Protein AF-A0A7C1BL29-F1 (afdb_monomer_lite)

Secondary structure (DSSP, 8-state):
--HHHHHHHHHHHHHHTT------EEEEHHHHSEEEEEE--TT-EE-THHHHT-TT-EEEE--SSTT-SEEEEEE-SS-TTSEEEEEEEE-TTTS-EEEEEEEEPPEEEEEEEEEEEEEEESS----HHHHHHHHHHHHHHH--EEEEEEE-SSTT-EEEEEEEEEETTEEEEEEEEEETTEEEEEEEEES-TTSHHHHHHHHHHHHHHHHHHGGG--GGGEEEEEEEEEEEEESS-HHHHHHHHHHHHHHHHHTTSEES--HHHHHHHHH-

Foldseek 3Di:
DDPVVVVVVVVVVVVVVPQPPPFPWDDDCQVFNKTKTWDPRPPKDFDCVLLVPDPQWDWDQDPDFPAWRTWIWHAFPLDRQKIWIWTWHADPVGPHTTIMIMIGFDKDKDKWKKKKKKFKDAQADDDVVVLVVLQVCCCVPVVWDKDWDFDCDDQFGKIWMWTWDDDPFKTKIWIWIDTPRIIMIMIMITGDPPDPVSVVVVVSVVVSVCSSCPVPDDPVRIDIDMDIDIDIHGPDDSLSSLVRSLVVVVVCPVSPRIDPQDNVNSVVSSVD

pLDDT: mean 85.25, std 16.75, range [34.47, 98.44]

Structure (mmCIF, N/CA/C/O backbone):
data_AF-A0A7C1BL29-F1
#
_entry.id   AF-A0A7C1BL29-F1
#
loop_
_atom_site.group_PDB
_atom_site.id
_atom_site.type_symbol
_atom_site.label_atom_id
_atom_site.label_alt_id
_atom_site.label_comp_id
_atom_site.label_asym_id
_atom_site.label_entity_id
_atom_site.label_seq_id
_atom_site.pdbx_PDB_ins_code
_atom_site.Cartn_x
_atom_site.Cartn_y
_atom_sit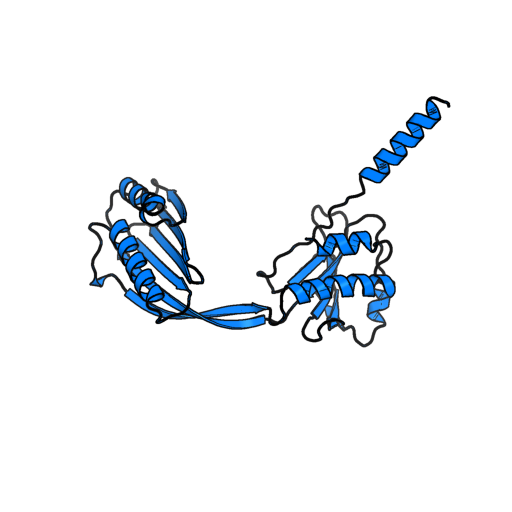e.Cartn_z
_atom_site.occupancy
_atom_site.B_iso_or_equiv
_atom_site.auth_seq_id
_atom_site.auth_comp_id
_atom_site.auth_asym_id
_atom_site.auth_atom_id
_atom_site.pdbx_PDB_model_num
ATOM 1 N N . MET A 1 1 ? 9.882 25.828 55.242 1.00 51.34 1 MET A N 1
ATOM 2 C CA . MET A 1 1 ? 9.434 24.746 54.337 1.00 51.34 1 MET A CA 1
ATOM 3 C C . MET A 1 1 ? 10.522 23.687 54.315 1.00 51.34 1 MET A C 1
ATOM 5 O O . MET A 1 1 ? 11.633 23.985 53.894 1.00 51.34 1 MET A O 1
ATOM 9 N N . SER A 1 2 ? 10.289 22.527 54.931 1.00 44.34 2 SER A N 1
ATOM 10 C CA . SER A 1 2 ? 11.361 21.556 55.166 1.00 44.34 2 SER A CA 1
ATOM 11 C C . SER A 1 2 ? 11.862 20.983 53.838 1.00 44.34 2 SER A C 1
ATOM 13 O O . SER A 1 2 ? 11.077 20.689 52.939 1.00 44.34 2 SER A O 1
ATOM 15 N N . ARG A 1 3 ? 13.182 20.790 53.723 1.00 48.66 3 ARG A N 1
ATOM 16 C CA . ARG A 1 3 ? 13.855 20.160 52.569 1.00 48.66 3 ARG A CA 1
ATOM 17 C C . ARG A 1 3 ? 13.215 18.817 52.165 1.00 48.66 3 ARG A C 1
ATOM 19 O O . ARG A 1 3 ? 13.311 18.416 51.015 1.00 48.66 3 ARG A O 1
ATOM 26 N N . LYS A 1 4 ? 12.519 18.159 53.101 1.00 42.66 4 LYS A N 1
ATOM 27 C CA . LYS A 1 4 ? 11.772 16.910 52.900 1.00 42.66 4 LYS A CA 1
ATOM 28 C C . LYS A 1 4 ? 10.449 17.095 52.135 1.00 42.66 4 LYS A C 1
ATOM 30 O O . LYS A 1 4 ? 10.095 16.211 51.366 1.00 42.66 4 LYS A O 1
ATOM 35 N N . LEU A 1 5 ? 9.758 18.235 52.275 1.00 43.66 5 LEU A N 1
ATOM 36 C CA . LEU A 1 5 ? 8.538 18.528 51.503 1.00 43.66 5 LEU A CA 1
ATOM 37 C C . LEU A 1 5 ? 8.844 18.839 50.029 1.00 43.66 5 LEU A C 1
ATOM 39 O O . LEU A 1 5 ? 8.098 18.424 49.149 1.00 43.66 5 LEU A O 1
ATOM 43 N N . GLY A 1 6 ? 9.956 19.531 49.755 1.00 43.16 6 GLY A N 1
ATOM 44 C CA . GLY A 1 6 ? 10.362 19.868 48.384 1.00 43.16 6 GLY A CA 1
ATOM 45 C C . GLY A 1 6 ? 10.758 18.646 47.549 1.00 43.16 6 GLY A C 1
ATOM 46 O O . GLY A 1 6 ? 10.439 18.582 46.367 1.00 43.16 6 GLY A O 1
ATOM 47 N N . VAL A 1 7 ? 11.392 17.646 48.173 1.00 50.34 7 VAL A N 1
ATOM 48 C CA . VAL A 1 7 ? 11.769 16.390 47.500 1.00 50.34 7 VAL A CA 1
ATOM 49 C C . VAL A 1 7 ? 10.548 15.499 47.256 1.00 50.34 7 VAL A C 1
ATOM 51 O O . VAL A 1 7 ? 10.432 14.920 46.182 1.00 50.34 7 VAL A O 1
ATOM 54 N N . ALA A 1 8 ? 9.597 15.440 48.195 1.00 47.59 8 ALA A N 1
ATOM 55 C CA . ALA A 1 8 ? 8.364 14.671 48.010 1.00 47.59 8 ALA A CA 1
ATOM 56 C C . ALA A 1 8 ? 7.499 15.214 46.855 1.00 47.59 8 ALA A C 1
ATOM 58 O O . ALA A 1 8 ? 6.946 14.432 46.086 1.00 47.59 8 ALA A O 1
ATOM 59 N N . LEU A 1 9 ? 7.434 16.542 46.686 1.00 42.38 9 LEU A N 1
ATOM 60 C CA . LEU A 1 9 ? 6.677 17.169 45.598 1.00 42.38 9 LEU A CA 1
ATOM 61 C C . LEU A 1 9 ? 7.346 16.959 44.225 1.00 42.38 9 LEU A C 1
ATOM 63 O O . LEU A 1 9 ? 6.657 16.706 43.242 1.00 42.38 9 LEU A O 1
ATOM 67 N N . LEU A 1 10 ? 8.683 16.993 44.161 1.00 44.12 10 LEU A N 1
ATOM 68 C CA . LEU A 1 10 ? 9.440 16.720 42.930 1.00 44.12 10 LEU A CA 1
ATOM 69 C C . LEU A 1 10 ? 9.338 15.257 42.482 1.00 44.12 10 LEU A C 1
ATOM 71 O O . LEU A 1 10 ? 9.230 14.998 41.287 1.00 44.12 10 LEU A O 1
ATOM 75 N N . VAL A 1 11 ? 9.309 14.306 43.421 1.00 48.12 11 VAL A N 1
ATOM 76 C CA . VAL A 1 11 ? 9.096 12.884 43.102 1.00 48.12 11 VAL A CA 1
ATOM 77 C C . VAL A 1 11 ? 7.663 12.643 42.605 1.00 48.12 11 VAL A C 1
ATOM 79 O O . VAL A 1 11 ? 7.473 11.885 41.660 1.00 48.12 11 VAL A O 1
ATOM 82 N N . LEU A 1 12 ? 6.657 13.339 43.149 1.00 40.00 12 LEU A N 1
ATOM 83 C CA . LEU A 1 12 ? 5.263 13.212 42.697 1.00 40.00 12 LEU A CA 1
ATOM 84 C C . LEU A 1 12 ? 5.032 13.799 41.286 1.00 40.00 12 LEU A C 1
ATOM 86 O O . LEU A 1 12 ? 4.289 13.227 40.486 1.00 40.00 12 LEU A O 1
ATOM 90 N N . VAL A 1 13 ? 5.701 14.909 40.950 1.00 46.34 13 VAL A N 1
ATOM 91 C CA . VAL A 1 13 ? 5.654 15.510 39.601 1.00 46.34 13 VAL A CA 1
ATOM 92 C C . VAL A 1 13 ? 6.440 14.665 38.589 1.00 46.34 13 VAL A C 1
ATOM 94 O O . VAL A 1 13 ? 5.999 14.501 37.454 1.00 46.34 13 VAL A O 1
ATOM 97 N N . ALA A 1 14 ? 7.550 14.042 39.000 1.00 43.12 14 ALA A N 1
ATOM 98 C CA . ALA A 1 14 ? 8.307 13.134 38.136 1.00 43.12 14 ALA A CA 1
ATOM 99 C C . ALA A 1 14 ? 7.556 11.819 37.838 1.00 43.12 14 ALA A C 1
ATOM 101 O O . ALA A 1 14 ? 7.675 11.289 36.738 1.00 43.12 14 ALA A O 1
ATOM 102 N N . ILE A 1 15 ? 6.741 11.313 38.776 1.00 42.75 15 ILE A N 1
ATOM 103 C CA . ILE A 1 15 ? 5.935 10.095 38.566 1.00 42.75 15 ILE A CA 1
ATOM 104 C C . ILE A 1 15 ? 4.719 10.365 37.662 1.00 42.75 15 ILE A C 1
ATOM 106 O O . ILE A 1 15 ? 4.348 9.507 36.864 1.00 42.75 15 ILE A O 1
ATOM 110 N N . THR A 1 16 ? 4.115 11.556 37.724 1.00 43.12 16 THR A N 1
ATOM 111 C CA . THR A 1 16 ? 2.965 11.894 36.859 1.00 43.12 16 THR A CA 1
ATOM 112 C C . THR A 1 16 ? 3.377 12.212 35.417 1.00 43.12 16 THR A C 1
ATOM 114 O O . THR A 1 16 ? 2.630 11.892 34.491 1.00 43.12 16 THR A O 1
ATOM 117 N N . ALA A 1 17 ? 4.591 12.730 35.202 1.00 38.72 17 ALA A N 1
ATOM 118 C CA . ALA A 1 17 ? 5.122 13.047 33.873 1.00 38.72 17 ALA A CA 1
ATOM 119 C C . ALA A 1 17 ? 5.521 11.823 33.018 1.00 38.72 17 ALA A C 1
ATOM 121 O O . ALA A 1 17 ? 5.771 11.982 31.826 1.00 38.72 17 ALA A O 1
ATOM 122 N N . TRP A 1 18 ? 5.553 10.608 33.582 1.00 34.47 18 TRP A N 1
ATOM 123 C CA . TRP A 1 18 ? 5.873 9.373 32.843 1.00 34.47 18 TRP A CA 1
ATOM 124 C C . TRP A 1 18 ? 4.659 8.579 32.346 1.00 34.47 18 TRP A C 1
ATOM 126 O O . TRP A 1 18 ? 4.818 7.521 31.743 1.00 34.47 18 TRP A O 1
ATOM 136 N N . SER A 1 19 ? 3.443 9.083 32.559 1.00 35.53 19 SER A N 1
ATOM 137 C CA . SER A 1 19 ? 2.211 8.397 32.146 1.00 35.53 19 SER A CA 1
ATOM 138 C C . SER A 1 19 ? 1.699 8.780 30.750 1.00 35.53 19 SER A C 1
ATOM 140 O O . SER A 1 19 ? 0.589 8.398 30.382 1.00 35.53 19 SER A O 1
ATOM 142 N N . SER A 1 20 ? 2.505 9.462 29.931 1.00 36.22 20 SER A N 1
ATOM 143 C CA . SER A 1 20 ? 2.281 9.575 28.483 1.00 36.22 20 SER A CA 1
ATOM 144 C C . SER A 1 20 ? 2.691 8.274 27.790 1.00 36.22 20 SER A C 1
ATOM 146 O O . SER A 1 20 ? 3.611 8.220 26.974 1.00 36.22 20 SER A O 1
ATOM 148 N N . LEU A 1 21 ? 2.012 7.187 28.153 1.00 39.84 21 LEU A N 1
ATOM 149 C CA . LEU A 1 21 ? 2.109 5.945 27.409 1.00 39.84 21 LEU A CA 1
ATOM 150 C C . LEU A 1 21 ? 1.445 6.185 26.065 1.00 39.84 21 LEU A C 1
ATOM 152 O O . LEU A 1 21 ? 0.240 6.408 25.972 1.00 39.84 21 LEU A O 1
ATOM 156 N N . ILE A 1 22 ? 2.305 6.224 25.052 1.00 41.31 22 ILE A N 1
ATOM 157 C CA . ILE A 1 22 ? 1.957 6.280 23.644 1.00 41.31 22 ILE A CA 1
ATOM 158 C C . ILE A 1 22 ? 0.929 5.179 23.415 1.00 41.31 22 ILE A C 1
ATOM 160 O O . ILE A 1 22 ? 1.245 3.994 23.531 1.00 41.31 22 ILE A O 1
ATOM 164 N N . VAL A 1 23 ? -0.305 5.577 23.118 1.00 41.66 23 VAL A N 1
ATOM 165 C CA . VAL A 1 23 ? -1.280 4.646 22.576 1.00 41.66 23 VAL A CA 1
ATOM 166 C C . VAL A 1 23 ? -0.745 4.255 21.206 1.00 41.66 23 VAL A C 1
ATOM 168 O O . VAL A 1 23 ? -0.710 5.068 20.285 1.00 41.66 23 VAL A O 1
ATOM 171 N N . ALA A 1 24 ? -0.236 3.032 21.098 1.00 41.25 24 ALA A N 1
ATOM 172 C CA . ALA A 1 24 ? 0.230 2.485 19.838 1.00 41.25 24 ALA A CA 1
ATOM 173 C C . ALA A 1 24 ? -1.001 2.137 18.988 1.00 41.25 24 ALA A C 1
ATOM 175 O O . ALA A 1 24 ? -1.501 1.015 19.018 1.00 41.25 24 ALA A O 1
ATOM 176 N N . GLY A 1 25 ? -1.535 3.127 18.275 1.00 42.88 25 GLY A N 1
ATOM 177 C CA . GLY A 1 25 ? -2.447 2.882 17.164 1.00 42.88 25 GLY A CA 1
ATOM 178 C C . GLY A 1 25 ? -1.636 2.377 15.975 1.00 42.88 25 GLY A C 1
ATOM 179 O O . GLY A 1 25 ? -0.723 3.065 15.518 1.00 42.88 25 GLY A O 1
ATOM 180 N N . CYS A 1 26 ? -1.933 1.175 15.485 1.00 44.69 26 CYS A N 1
ATOM 181 C CA . CYS A 1 26 ? -1.426 0.742 14.190 1.00 44.69 26 CYS A CA 1
ATOM 182 C C . CYS A 1 26 ? -2.389 1.281 13.129 1.00 44.69 26 CYS A C 1
ATOM 184 O O . CYS A 1 26 ? -3.545 0.865 13.046 1.00 44.69 26 CYS A O 1
ATOM 186 N N . PHE A 1 27 ? -1.932 2.272 12.368 1.00 40.78 27 PHE A N 1
ATOM 187 C CA . PHE A 1 27 ? -2.703 2.885 11.296 1.00 40.78 27 PHE A CA 1
ATOM 188 C C . PHE A 1 27 ? -2.228 2.326 9.956 1.00 40.78 27 PHE A C 1
ATOM 190 O O . PHE A 1 27 ? -1.195 2.749 9.442 1.00 40.78 27 PHE A O 1
ATOM 197 N N . ASP A 1 28 ? -2.989 1.397 9.379 1.00 48.47 28 ASP A N 1
ATOM 198 C CA . ASP A 1 28 ? -2.841 1.043 7.969 1.00 48.47 28 ASP A CA 1
ATOM 199 C C . ASP A 1 28 ? -4.210 0.803 7.315 1.00 48.47 28 ASP A C 1
ATOM 201 O O . ASP A 1 28 ? -4.782 -0.288 7.322 1.00 48.47 28 ASP A O 1
ATOM 205 N N . ILE A 1 29 ? -4.746 1.870 6.719 1.00 51.94 29 ILE A N 1
ATOM 206 C CA . ILE A 1 29 ? -5.976 1.814 5.920 1.00 51.94 29 ILE A CA 1
ATOM 207 C C . ILE A 1 29 ? -5.784 0.963 4.652 1.00 51.94 29 ILE A C 1
ATOM 209 O O . ILE A 1 29 ? -6.772 0.507 4.081 1.00 51.94 29 ILE A O 1
ATOM 213 N N . LYS A 1 30 ? -4.551 0.718 4.195 1.00 49.91 30 LYS A N 1
ATOM 214 C CA . LYS A 1 30 ? -4.287 -0.067 2.984 1.00 49.91 30 LYS A CA 1
ATOM 215 C C . LYS A 1 30 ? -4.257 -1.572 3.240 1.00 49.91 30 LYS A C 1
ATOM 217 O O . LY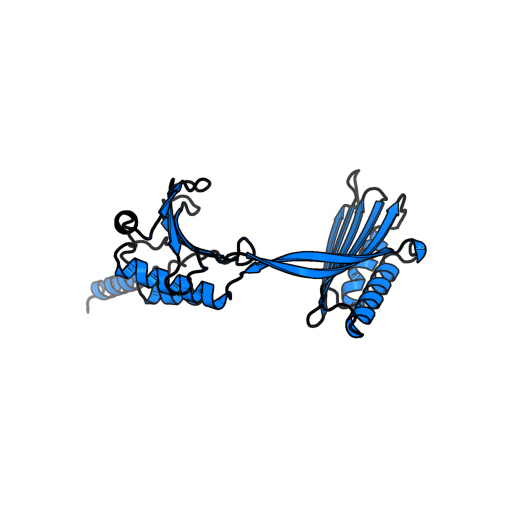S A 1 30 ? -4.548 -2.310 2.306 1.00 49.91 30 LYS A O 1
ATOM 222 N N . ASP A 1 31 ? -3.984 -2.021 4.467 1.00 57.16 31 ASP A N 1
ATOM 223 C CA . ASP A 1 31 ? -3.929 -3.457 4.775 1.00 57.16 31 ASP A CA 1
ATOM 224 C C . ASP A 1 31 ? -5.326 -4.110 4.791 1.00 57.16 31 ASP A C 1
ATOM 226 O O . ASP A 1 31 ? -5.471 -5.218 4.280 1.00 57.16 31 ASP A O 1
ATOM 230 N N . VAL A 1 32 ? -6.374 -3.436 5.309 1.00 63.09 32 VAL A N 1
ATOM 231 C CA . VAL A 1 32 ? -7.782 -3.931 5.291 1.00 63.09 32 VAL A CA 1
ATOM 232 C C . VAL A 1 32 ? -8.844 -2.806 5.401 1.00 63.09 32 VAL A C 1
ATOM 234 O O . VAL A 1 32 ? -9.915 -3.013 5.962 1.00 63.09 32 VAL A O 1
ATOM 237 N N . ALA A 1 33 ? -8.582 -1.573 4.950 1.00 83.00 33 ALA A N 1
ATOM 238 C CA . ALA A 1 33 ? -9.533 -0.452 5.102 1.00 83.00 33 ALA A CA 1
ATOM 239 C C . ALA A 1 33 ? -10.039 -0.247 6.546 1.00 83.00 33 ALA A C 1
ATOM 241 O O . ALA A 1 33 ? -11.220 0.029 6.786 1.00 83.00 33 ALA A O 1
ATOM 242 N N . SER A 1 34 ? -9.133 -0.386 7.516 1.00 88.12 34 SER A N 1
ATOM 243 C CA . SER A 1 34 ? -9.461 -0.348 8.938 1.00 88.12 34 SER A CA 1
ATOM 244 C C . SER A 1 34 ? -8.541 0.563 9.737 1.00 88.12 34 SER A C 1
ATOM 246 O O . SER A 1 34 ? -7.403 0.813 9.349 1.00 88.12 34 SER A O 1
ATOM 248 N N . ILE A 1 35 ? -9.027 0.992 10.895 1.00 88.88 35 ILE A N 1
ATOM 249 C CA . ILE A 1 35 ? -8.226 1.603 11.955 1.00 88.88 35 ILE A CA 1
ATOM 250 C C . ILE A 1 35 ? -8.346 0.743 13.212 1.00 88.88 35 ILE A C 1
ATOM 252 O O . ILE A 1 35 ? -9.437 0.262 13.524 1.00 88.88 35 ILE A O 1
ATOM 256 N N . GLU A 1 36 ? -7.244 0.540 13.926 1.00 90.06 36 GLU A N 1
ATOM 257 C CA . GLU A 1 36 ? -7.224 -0.219 15.174 1.00 90.06 36 GLU A CA 1
ATOM 258 C C . GLU A 1 36 ? -6.459 0.535 16.257 1.00 90.06 36 GLU A C 1
ATOM 260 O O . GLU A 1 36 ? -5.419 1.152 16.015 1.00 90.06 36 GLU A O 1
ATOM 265 N N . VAL A 1 37 ? -6.981 0.454 17.477 1.00 91.56 37 VAL A N 1
ATOM 266 C CA . VAL A 1 37 ? -6.287 0.894 18.678 1.00 91.56 37 VAL A CA 1
ATOM 267 C C . VAL A 1 37 ? -6.211 -0.246 19.675 1.00 91.56 37 VAL A C 1
ATOM 269 O O . VAL A 1 37 ? -7.213 -0.913 19.932 1.00 91.56 37 VAL A O 1
ATOM 272 N N . VAL A 1 38 ? -5.033 -0.440 20.265 1.00 91.12 38 VAL A N 1
ATOM 273 C CA . VAL A 1 38 ? -4.826 -1.404 21.345 1.00 91.12 38 VAL A CA 1
ATOM 274 C C . VAL A 1 38 ? -4.544 -0.653 22.639 1.00 91.12 38 VAL A C 1
ATOM 276 O O . VAL A 1 38 ? -3.596 0.124 22.747 1.00 91.12 38 VAL A O 1
ATOM 279 N N . LEU A 1 39 ? -5.398 -0.865 23.634 1.00 91.31 39 LEU A N 1
ATOM 280 C CA . LEU A 1 39 ? -5.370 -0.143 24.896 1.00 91.31 39 LEU A CA 1
ATOM 281 C C . LEU A 1 39 ? -4.397 -0.831 25.863 1.00 91.31 39 LEU A C 1
ATOM 283 O O . LEU A 1 39 ? -4.751 -1.761 26.584 1.00 91.31 39 LEU A O 1
ATOM 287 N N . ASN A 1 40 ? -3.144 -0.383 25.883 1.00 88.31 40 ASN A N 1
ATOM 288 C CA . ASN A 1 40 ? -2.107 -0.905 26.783 1.00 88.31 40 ASN A CA 1
ATOM 289 C C . ASN A 1 40 ? -1.745 0.043 27.937 1.00 88.31 40 ASN A C 1
ATOM 291 O O . ASN A 1 40 ? -0.808 -0.223 28.693 1.00 88.31 40 ASN A O 1
ATOM 295 N N . LYS A 1 41 ? -2.493 1.139 28.095 1.00 87.25 41 LYS A N 1
ATOM 296 C CA . LYS A 1 41 ? -2.300 2.097 29.182 1.00 87.25 41 LYS A CA 1
ATOM 297 C C . LYS A 1 41 ? -2.578 1.422 30.548 1.00 87.25 41 LYS A C 1
ATOM 299 O O . LYS A 1 41 ? -3.671 0.900 30.759 1.00 87.25 41 LYS A O 1
ATOM 304 N N . PRO A 1 42 ? -1.629 1.435 31.502 1.00 86.75 42 PRO A N 1
ATOM 305 C CA . PRO A 1 42 ? -1.811 0.952 32.861 1.00 86.75 42 PRO A CA 1
ATOM 306 C C . PRO A 1 42 ? -2.970 1.653 33.557 1.00 86.75 42 PRO A C 1
ATOM 308 O O . PRO A 1 42 ? -3.185 2.852 33.386 1.00 86.75 42 PRO A O 1
ATOM 311 N N . GLY A 1 43 ? -3.691 0.894 34.376 1.00 87.31 43 GLY A N 1
ATOM 312 C CA . GLY A 1 43 ? -4.888 1.380 35.060 1.00 87.31 43 GLY A CA 1
ATOM 313 C C . GLY A 1 43 ? -6.150 1.350 34.197 1.00 87.31 43 GLY A C 1
ATOM 314 O O . GLY A 1 43 ? -7.229 1.578 34.739 1.00 87.31 43 GLY A O 1
ATOM 315 N N . VAL A 1 44 ? -6.046 1.021 32.904 1.00 91.75 44 VAL A N 1
ATOM 316 C CA . VAL A 1 44 ? -7.216 0.704 32.084 1.00 91.75 44 VAL A CA 1
ATOM 317 C C . VAL A 1 44 ? -7.624 -0.750 32.326 1.00 91.75 44 VAL A C 1
ATOM 319 O O . VAL A 1 44 ? -6.795 -1.659 32.284 1.00 91.75 44 VAL A O 1
ATOM 322 N N . ALA A 1 45 ? -8.907 -0.958 32.608 1.00 92.62 45 ALA A N 1
ATOM 323 C CA . ALA A 1 45 ? -9.512 -2.263 32.845 1.00 92.62 45 ALA A CA 1
ATOM 324 C C . ALA A 1 45 ? -10.707 -2.482 31.910 1.00 92.62 45 ALA A C 1
ATOM 326 O O . ALA A 1 45 ? -11.345 -1.522 31.470 1.00 92.62 45 ALA A O 1
ATOM 327 N N . TYR A 1 46 ? -11.022 -3.749 31.637 1.00 92.62 46 TYR A N 1
ATOM 328 C CA . TYR A 1 46 ? -12.026 -4.134 30.644 1.00 92.62 46 TYR A CA 1
ATOM 329 C C . TYR A 1 46 ? -13.062 -5.094 31.225 1.00 92.62 46 TYR A C 1
ATOM 331 O O . TYR A 1 46 ? -12.691 -6.048 31.906 1.00 92.62 46 TYR A O 1
ATOM 339 N N . ASP A 1 47 ? -14.337 -4.879 30.898 1.00 94.69 47 ASP A N 1
ATOM 340 C CA . ASP A 1 47 ? -15.434 -5.809 31.188 1.00 94.69 47 ASP A CA 1
ATOM 341 C C . ASP A 1 47 ? -16.204 -6.154 29.904 1.00 94.69 47 ASP A C 1
ATOM 343 O O . ASP A 1 47 ? -17.050 -5.404 29.415 1.00 94.69 47 ASP A O 1
ATOM 347 N N . LEU A 1 48 ? -15.893 -7.319 29.334 1.00 93.06 48 LEU A N 1
ATOM 348 C CA . LEU A 1 48 ? -16.499 -7.795 28.088 1.00 93.06 48 LEU A CA 1
ATOM 349 C C . LEU A 1 48 ? -17.882 -8.429 28.294 1.00 93.06 48 LEU A C 1
ATOM 351 O O . LEU A 1 48 ? -18.607 -8.612 27.316 1.00 93.06 48 LEU A O 1
ATOM 355 N N . SER A 1 49 ? -18.286 -8.725 29.536 1.00 93.38 49 SER A N 1
ATOM 356 C CA . SER A 1 49 ? -19.604 -9.317 29.825 1.00 93.38 49 SER A CA 1
ATOM 357 C C . SER A 1 49 ? -20.761 -8.381 29.443 1.00 93.38 49 SER A C 1
ATOM 359 O O . SER A 1 49 ? -21.848 -8.824 29.055 1.00 93.38 49 SER A O 1
ATOM 361 N N . VAL A 1 50 ? -20.496 -7.070 29.449 1.00 94.38 50 VAL A N 1
ATOM 362 C CA . VAL A 1 50 ? -21.414 -6.032 28.964 1.00 94.38 50 VAL A CA 1
ATOM 363 C C . VAL A 1 50 ? -21.735 -6.225 27.477 1.00 94.38 50 VAL A C 1
ATOM 365 O O . VAL A 1 50 ? -22.880 -6.047 27.061 1.00 94.38 50 VAL A O 1
ATOM 368 N N . LEU A 1 51 ? -20.748 -6.629 26.670 1.00 95.06 51 LEU A N 1
ATOM 369 C CA . LEU A 1 51 ? -20.941 -6.907 25.246 1.00 95.06 51 LEU A CA 1
ATOM 370 C C . LEU A 1 51 ? -21.670 -8.235 25.020 1.00 95.06 51 LEU A C 1
ATOM 372 O O . LEU A 1 51 ? -22.519 -8.308 24.136 1.00 95.06 51 LEU A O 1
ATOM 376 N N . GLU A 1 52 ? -21.399 -9.258 25.835 1.00 92.00 52 GLU A N 1
ATOM 377 C CA . GLU A 1 52 ? -22.100 -10.553 25.770 1.00 92.00 52 GLU A CA 1
ATOM 378 C C . GLU A 1 52 ? -23.608 -10.424 26.005 1.00 92.00 52 GLU A C 1
ATOM 380 O O . GLU A 1 52 ? -24.398 -11.156 25.413 1.00 92.00 52 GLU A O 1
ATOM 385 N N . SER A 1 53 ? -24.008 -9.467 26.840 1.00 91.00 53 SER A N 1
ATOM 386 C CA . SER A 1 53 ? -25.411 -9.224 27.184 1.00 91.00 53 SER A CA 1
ATOM 387 C C . SER A 1 53 ? -26.164 -8.390 26.135 1.00 91.00 53 SER A C 1
ATOM 389 O O . SER A 1 53 ? -27.372 -8.183 26.263 1.00 91.00 53 SER A O 1
ATOM 391 N N . ASN A 1 54 ? -25.480 -7.883 25.103 1.00 92.88 54 ASN A N 1
ATOM 392 C CA . ASN A 1 54 ? -26.071 -6.998 24.104 1.00 92.88 54 ASN A CA 1
ATOM 393 C C . ASN A 1 54 ? -26.544 -7.784 22.862 1.00 92.88 54 ASN A C 1
AT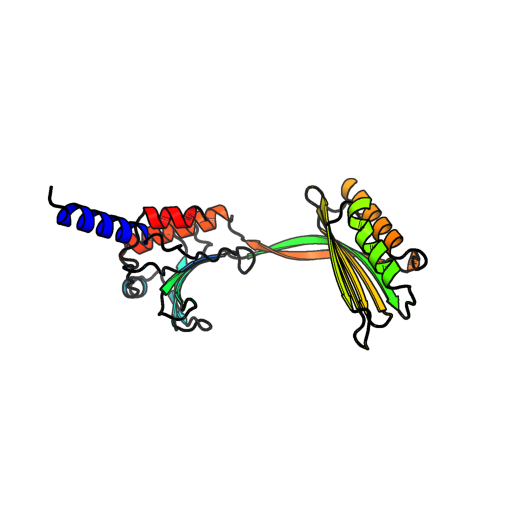OM 395 O O . ASN A 1 54 ? -25.715 -8.312 22.124 1.00 92.88 54 ASN A O 1
ATOM 399 N N . PRO A 1 55 ? -27.853 -7.795 22.535 1.00 92.25 55 PRO A N 1
ATOM 400 C CA . PRO A 1 55 ? -28.386 -8.587 21.422 1.00 92.25 55 PRO A CA 1
ATOM 401 C C . PRO A 1 55 ? -27.949 -8.103 20.029 1.00 92.25 55 PRO A C 1
ATOM 403 O O . PRO A 1 55 ? -28.167 -8.805 19.044 1.00 92.25 55 PRO A O 1
ATOM 406 N N . LYS A 1 56 ? -27.370 -6.900 19.913 1.00 93.38 56 LYS A N 1
ATOM 407 C CA . LYS A 1 56 ? -26.815 -6.376 18.652 1.00 93.38 56 LYS A CA 1
ATOM 408 C C . LYS A 1 56 ? -25.339 -6.726 18.455 1.00 93.38 56 LYS A C 1
ATOM 410 O O . LYS A 1 56 ? -24.774 -6.374 17.420 1.00 93.38 56 LYS A O 1
ATOM 415 N N . VAL A 1 57 ? -24.725 -7.377 19.441 1.00 96.50 57 VAL A N 1
ATOM 416 C CA . VAL A 1 57 ? -23.332 -7.805 19.408 1.00 96.50 57 VAL A CA 1
ATOM 417 C C . VAL A 1 57 ? -23.279 -9.302 19.133 1.00 96.50 57 VAL A C 1
ATOM 419 O O . VAL A 1 57 ? -23.985 -10.096 19.747 1.00 96.50 57 VAL A O 1
ATOM 422 N N . VAL A 1 58 ? -22.418 -9.692 18.201 1.00 94.62 58 VAL A N 1
ATOM 423 C CA . VAL A 1 58 ? -22.185 -11.088 17.839 1.00 94.62 58 VAL A CA 1
ATOM 424 C C . VAL A 1 58 ? -20.814 -11.499 18.354 1.00 94.62 58 VAL A C 1
ATOM 426 O O . VAL A 1 58 ? -19.800 -10.919 17.970 1.00 94.62 58 VAL A O 1
ATOM 429 N N . LYS A 1 59 ? -20.775 -12.523 19.208 1.00 94.12 59 LYS A N 1
ATOM 430 C CA . LYS A 1 59 ? -19.528 -13.161 19.635 1.00 94.12 59 LYS A CA 1
ATOM 431 C C . LYS A 1 59 ? -19.116 -14.196 18.592 1.00 94.12 59 LYS A C 1
ATOM 433 O O . LYS A 1 59 ? -19.852 -15.148 18.342 1.00 94.12 59 LYS A O 1
ATOM 438 N N . VAL A 1 60 ? -17.945 -14.021 17.990 1.00 89.50 60 VAL A N 1
ATOM 439 C CA . VAL A 1 60 ? -17.407 -14.936 16.972 1.00 89.50 60 VAL A CA 1
ATOM 440 C C . VAL A 1 60 ? -16.075 -15.498 17.426 1.00 89.50 60 VAL A C 1
ATOM 442 O O . VAL A 1 60 ? -15.319 -14.831 18.131 1.00 89.50 60 VAL A O 1
ATOM 445 N N . LYS A 1 61 ? -15.773 -16.727 17.008 1.00 86.62 61 LYS A N 1
ATOM 446 C CA . LYS A 1 61 ? -14.438 -17.291 17.191 1.00 86.62 61 LYS A CA 1
ATOM 447 C C . LYS A 1 61 ? -13.454 -16.489 16.336 1.00 86.62 61 LYS A C 1
ATOM 449 O O . LYS A 1 61 ? -13.661 -16.374 15.130 1.00 86.62 61 LYS A O 1
ATOM 454 N N . TYR A 1 62 ? -12.408 -15.948 16.950 1.00 80.06 62 TYR A N 1
ATOM 455 C CA . TYR A 1 62 ? -11.467 -15.038 16.295 1.00 80.06 62 TYR A CA 1
ATOM 456 C C . TYR A 1 62 ? -10.046 -15.578 16.441 1.00 80.06 62 TYR A C 1
ATOM 458 O O . TYR A 1 62 ? -9.332 -15.289 17.391 1.00 80.06 62 TYR A O 1
ATOM 466 N N . ILE A 1 63 ? -9.683 -16.469 15.521 1.00 67.38 63 ILE A N 1
ATOM 467 C CA . ILE A 1 63 ? -8.411 -17.198 15.530 1.00 67.38 63 ILE A CA 1
ATOM 468 C C . ILE A 1 63 ? -7.315 -16.406 14.808 1.00 67.38 63 ILE A C 1
ATOM 470 O O . ILE A 1 63 ? -7.587 -15.750 13.809 1.00 67.38 63 ILE A O 1
ATOM 474 N N . GLY A 1 64 ? -6.070 -16.516 15.274 1.00 63.12 64 GLY A N 1
ATOM 475 C CA . GLY A 1 64 ? -4.899 -15.892 14.634 1.00 63.12 64 GLY A CA 1
ATOM 476 C C . GLY A 1 64 ? -4.120 -14.936 15.537 1.00 63.12 64 GLY A C 1
ATOM 477 O O . GLY A 1 64 ? -2.943 -14.701 15.287 1.00 63.12 64 GLY A O 1
ATOM 478 N N . PHE A 1 65 ? -4.729 -14.477 16.631 1.00 61.16 65 PHE A N 1
ATOM 479 C CA . PHE A 1 65 ? -4.076 -13.685 17.672 1.00 61.16 65 PHE A CA 1
ATOM 480 C C . PHE A 1 65 ? -3.928 -14.536 18.935 1.00 61.16 65 PHE A C 1
ATOM 482 O O . PHE A 1 65 ? -4.861 -15.226 19.347 1.00 61.16 65 PHE A O 1
ATOM 489 N N . ARG A 1 66 ? -2.743 -14.535 19.552 1.00 58.12 66 ARG A N 1
ATOM 490 C CA . ARG A 1 66 ? -2.554 -15.180 20.857 1.00 58.12 66 ARG A CA 1
ATOM 491 C C . ARG A 1 66 ? -3.230 -14.304 21.912 1.00 58.12 66 ARG A C 1
ATOM 493 O O . ARG A 1 66 ? -2.938 -13.115 21.982 1.00 58.12 66 ARG A O 1
ATOM 500 N N . GLY A 1 67 ? -4.148 -14.878 22.697 1.00 59.41 67 GLY A N 1
ATOM 501 C CA . GLY A 1 67 ? -4.756 -14.189 23.844 1.00 59.41 67 GLY A CA 1
ATOM 502 C C . GLY A 1 67 ? -6.242 -13.902 23.838 1.00 59.41 67 GLY A C 1
ATOM 503 O O . GLY A 1 67 ? -6.785 -13.533 24.878 1.00 59.41 67 GLY A O 1
ATOM 504 N N . GLY A 1 68 ? -6.908 -14.102 22.708 1.00 65.19 68 GLY A N 1
ATOM 505 C CA . GLY A 1 68 ? -8.350 -13.951 22.605 1.00 65.19 68 GLY A CA 1
ATOM 506 C C . GLY A 1 68 ? -8.912 -14.990 21.654 1.00 65.19 68 GLY A C 1
ATOM 507 O O . GLY A 1 68 ? -8.697 -14.904 20.455 1.00 65.19 68 GLY A O 1
ATOM 508 N N . ASP A 1 69 ? -9.660 -15.960 22.182 1.00 76.50 69 ASP A N 1
ATOM 509 C CA . ASP A 1 69 ? -10.341 -16.971 21.357 1.00 76.50 69 ASP A CA 1
ATOM 510 C C . ASP A 1 69 ? -11.569 -16.401 20.623 1.00 76.50 69 ASP A C 1
ATOM 512 O O . ASP A 1 69 ? -12.122 -17.034 19.715 1.00 76.50 69 ASP A O 1
ATOM 516 N N . TYR A 1 70 ? -12.013 -15.207 21.027 1.00 88.44 70 TYR A N 1
ATOM 517 C CA . TYR A 1 70 ? -13.247 -14.585 20.573 1.00 88.44 70 TYR A CA 1
ATOM 518 C C . TYR A 1 70 ? -13.082 -13.088 20.325 1.00 88.44 70 TYR A C 1
ATOM 520 O O . TYR A 1 70 ? -12.335 -12.402 21.023 1.00 88.44 70 TYR A O 1
ATOM 528 N N . ALA A 1 71 ? -13.872 -12.589 19.380 1.00 92.19 71 ALA A N 1
ATOM 529 C CA . ALA A 1 71 ? -14.116 -11.172 19.177 1.00 92.19 71 ALA A CA 1
ATOM 530 C C . ALA A 1 71 ? -15.616 -10.873 19.261 1.00 92.19 71 ALA A C 1
ATOM 532 O O . ALA A 1 71 ? -16.461 -11.739 19.011 1.00 92.19 71 ALA A O 1
ATOM 533 N N 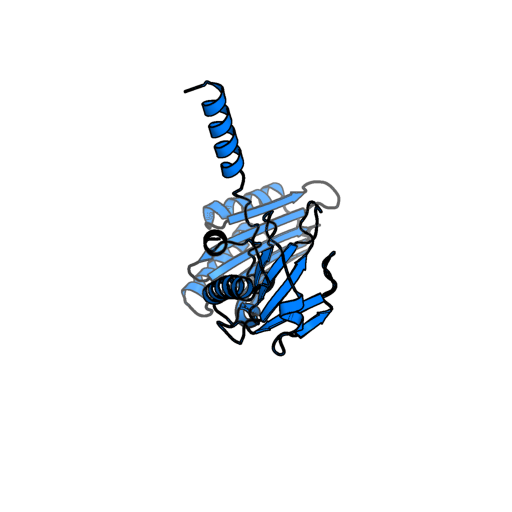. TYR A 1 72 ? -15.929 -9.630 19.601 1.00 95.31 72 TYR A N 1
ATOM 534 C CA . TYR A 1 72 ? -17.278 -9.089 19.681 1.00 95.31 72 TYR A CA 1
ATOM 535 C C . TYR A 1 72 ? -17.479 -8.122 18.528 1.00 95.31 72 TYR A C 1
ATOM 537 O O . TYR A 1 72 ? -16.773 -7.118 18.424 1.00 95.31 72 TYR A O 1
ATOM 545 N N . LEU A 1 73 ? -18.420 -8.451 17.651 1.00 95.75 73 LEU A N 1
ATOM 546 C CA . LEU A 1 73 ? -18.675 -7.716 16.424 1.00 95.75 73 LEU A CA 1
ATOM 547 C C . LEU A 1 73 ? -20.020 -7.011 16.508 1.00 95.75 73 LEU A C 1
ATOM 549 O O . LEU A 1 73 ? -21.022 -7.615 16.888 1.00 95.75 73 LEU A O 1
ATOM 553 N N . TYR A 1 74 ? -20.062 -5.752 16.095 1.00 96.75 74 TYR A N 1
ATOM 554 C CA . TYR A 1 74 ? -21.305 -5.005 15.914 1.00 96.75 74 TYR A CA 1
ATOM 555 C C . TYR A 1 74 ? -21.154 -3.963 14.804 1.00 96.75 74 TYR A C 1
ATOM 557 O O . TYR A 1 74 ? -20.061 -3.724 14.293 1.00 96.75 74 TYR A O 1
ATOM 565 N N . ARG A 1 75 ? -22.270 -3.370 14.371 1.00 96.81 75 ARG A N 1
ATOM 566 C CA . ARG A 1 75 ? -22.249 -2.260 13.406 1.00 96.81 75 ARG A CA 1
ATOM 567 C C . ARG A 1 75 ? -22.001 -0.951 14.132 1.00 96.81 75 ARG A C 1
ATOM 569 O O . ARG A 1 75 ? -22.621 -0.731 15.170 1.00 96.81 75 ARG A O 1
ATOM 576 N N . SER A 1 76 ? -21.148 -0.097 13.569 1.00 97.00 76 SER A N 1
ATOM 577 C CA . SER A 1 76 ? -20.864 1.204 14.177 1.00 97.00 76 SER A CA 1
ATOM 578 C C . SER A 1 76 ? -22.142 2.025 14.358 1.00 97.00 76 SER A C 1
ATOM 580 O O . SER A 1 76 ? -23.056 1.995 13.528 1.00 97.00 76 SER A O 1
ATOM 582 N N . HIS A 1 77 ? -22.173 2.796 15.440 1.00 96.38 77 HIS A N 1
ATOM 583 C CA . HIS A 1 77 ? -23.217 3.763 15.743 1.00 96.38 77 HIS A CA 1
ATOM 584 C C . HIS A 1 77 ? -23.173 4.998 14.822 1.00 96.38 77 HIS A C 1
ATOM 586 O O . HIS A 1 77 ? -24.178 5.701 14.717 1.00 96.38 77 HIS A O 1
ATOM 592 N N . ILE A 1 78 ? -22.048 5.250 14.137 1.00 96.25 78 ILE A N 1
ATOM 593 C CA . ILE A 1 78 ? -21.865 6.370 13.195 1.00 96.25 78 ILE A CA 1
ATOM 594 C C . ILE A 1 78 ? -22.233 5.983 11.758 1.00 96.25 78 ILE A C 1
ATOM 596 O O . ILE A 1 78 ? -22.859 6.760 11.032 1.00 96.25 78 ILE A O 1
ATOM 600 N N . ASP A 1 79 ? -21.858 4.779 11.319 1.00 95.44 79 ASP A N 1
ATOM 601 C CA . ASP A 1 79 ? -22.186 4.279 9.984 1.00 95.44 79 ASP A CA 1
ATOM 602 C C . ASP A 1 79 ? -22.409 2.765 9.996 1.00 95.44 79 ASP A C 1
ATOM 604 O O . ASP A 1 79 ? -21.505 1.984 10.288 1.00 95.44 79 ASP A O 1
ATOM 608 N N . ARG A 1 80 ? -23.613 2.336 9.604 1.00 94.44 80 ARG A N 1
ATOM 609 C CA . ARG A 1 80 ? -24.007 0.919 9.608 1.00 94.44 80 ARG A CA 1
ATOM 610 C C . ARG A 1 80 ? -23.171 0.030 8.685 1.00 94.44 80 ARG A C 1
ATOM 612 O O . ARG A 1 80 ? -23.255 -1.192 8.800 1.00 94.44 80 ARG A O 1
ATOM 619 N N . HIS A 1 81 ? -22.444 0.604 7.726 1.00 93.88 81 HIS A N 1
ATOM 620 C CA . HIS A 1 81 ? -21.575 -0.171 6.847 1.00 93.88 81 HIS A CA 1
ATOM 621 C C . HIS A 1 81 ? -20.279 -0.570 7.553 1.00 93.88 81 HIS A C 1
ATOM 623 O O . HIS A 1 81 ? -19.733 -1.622 7.233 1.00 93.88 81 HIS A O 1
ATOM 629 N N . LEU A 1 82 ? -19.838 0.207 8.546 1.00 95.38 82 LEU A N 1
ATOM 630 C CA . LEU A 1 82 ? -18.653 -0.097 9.338 1.00 95.38 82 LEU A CA 1
ATOM 631 C C . LEU A 1 82 ? -18.928 -1.243 10.314 1.00 95.38 82 LEU A C 1
ATOM 633 O O . LEU A 1 82 ? -19.997 -1.323 10.933 1.00 95.38 82 LEU A O 1
ATOM 637 N N . VAL A 1 83 ? -17.944 -2.124 10.458 1.00 95.19 83 VAL A N 1
ATOM 638 C CA . VAL A 1 83 ? -17.924 -3.176 11.477 1.00 95.19 83 VAL A CA 1
ATOM 639 C C . VAL A 1 83 ? -16.964 -2.755 12.575 1.00 95.19 83 VAL A C 1
ATOM 641 O O . VAL A 1 83 ? -15.837 -2.355 12.300 1.00 95.19 83 VAL A O 1
ATOM 644 N N . VAL A 1 84 ? -17.418 -2.860 13.816 1.00 96.69 84 VAL A N 1
ATOM 645 C CA . VAL A 1 84 ? -16.588 -2.678 15.000 1.00 96.69 84 VAL A CA 1
ATOM 646 C C . VAL A 1 84 ? -16.245 -4.053 15.537 1.00 96.69 84 VAL A C 1
ATOM 648 O O . VAL A 1 84 ? -17.139 -4.867 15.766 1.00 96.69 84 VAL A O 1
ATOM 651 N N . ILE A 1 85 ? -14.956 -4.308 15.715 1.00 94.25 85 ILE A N 1
ATOM 652 C CA . ILE A 1 85 ? -14.401 -5.562 16.206 1.00 94.25 85 ILE A CA 1
ATOM 653 C C . ILE A 1 85 ? -13.695 -5.247 17.520 1.00 94.25 85 ILE A C 1
ATOM 655 O O . ILE A 1 85 ? -12.733 -4.481 17.556 1.00 94.25 85 ILE A O 1
ATOM 659 N N . VAL A 1 86 ? -14.180 -5.842 18.604 1.00 95.31 86 VAL A N 1
ATOM 660 C CA . VAL A 1 86 ? -13.576 -5.728 19.933 1.00 95.31 86 VAL A CA 1
ATOM 661 C C . VAL A 1 86 ? -12.968 -7.075 20.300 1.00 95.31 86 VAL A C 1
ATOM 663 O O . VAL A 1 86 ? -13.665 -8.089 20.310 1.00 95.31 86 VAL A O 1
ATOM 666 N N . SER A 1 87 ? -11.668 -7.108 20.579 1.00 92.12 87 SER A N 1
ATOM 667 C CA . SER A 1 87 ? -10.927 -8.350 20.843 1.00 92.12 87 SER A CA 1
ATOM 668 C C . SER A 1 87 ? -9.836 -8.142 21.888 1.00 92.12 87 SER A C 1
ATOM 670 O O . SER A 1 87 ? -9.406 -7.018 22.120 1.00 92.12 87 SER A O 1
ATOM 672 N N . LEU A 1 88 ? -9.394 -9.218 22.537 1.00 90.81 88 LEU A N 1
ATOM 673 C CA . LEU A 1 88 ? -8.187 -9.191 23.363 1.00 90.81 88 LEU A CA 1
ATOM 674 C C . LEU A 1 88 ? -6.995 -9.630 22.520 1.00 90.81 88 LEU A C 1
ATOM 676 O O . LEU A 1 88 ? -7.047 -10.678 21.876 1.00 90.81 88 LEU A O 1
ATOM 680 N N . GLN A 1 89 ? -5.934 -8.829 22.534 1.00 86.75 89 GLN A N 1
ATOM 681 C CA . GLN A 1 89 ? -4.735 -9.056 21.737 1.00 86.75 89 GLN A CA 1
ATOM 682 C C . GLN A 1 89 ? -3.470 -8.949 22.591 1.00 86.75 89 GLN A C 1
ATOM 684 O O . GLN A 1 89 ? -3.387 -8.163 23.535 1.00 86.75 89 GLN A O 1
ATOM 689 N N . GLU A 1 90 ? -2.473 -9.752 22.248 1.00 83.56 90 GLU A N 1
ATOM 690 C CA . GLU A 1 90 ? -1.120 -9.671 22.788 1.00 83.56 90 GLU A CA 1
ATOM 691 C C . GLU A 1 90 ? -0.332 -8.573 22.059 1.00 83.56 90 GLU A C 1
ATOM 693 O O . GLU A 1 90 ? -0.275 -8.556 20.830 1.00 83.56 90 GLU A O 1
ATOM 698 N N . VAL A 1 91 ? 0.299 -7.665 22.808 1.00 74.75 91 VAL A N 1
ATOM 699 C CA . VAL A 1 91 ? 1.182 -6.630 22.247 1.00 74.75 91 VAL A CA 1
ATOM 700 C C . VAL A 1 91 ? 2.629 -6.977 22.601 1.00 74.75 91 VAL A C 1
ATOM 702 O O . VAL A 1 91 ? 2.938 -7.063 23.789 1.00 74.75 91 VAL A O 1
ATOM 705 N N . PRO A 1 92 ? 3.529 -7.184 21.621 1.00 69.50 92 PRO A N 1
ATOM 706 C CA . PRO A 1 92 ? 4.946 -7.406 21.895 1.00 69.50 92 PRO A CA 1
ATOM 707 C C . PRO A 1 92 ? 5.637 -6.160 22.492 1.00 69.50 92 PRO A C 1
ATOM 709 O O . PRO A 1 92 ? 5.390 -5.052 22.015 1.00 69.50 92 PRO A O 1
ATOM 712 N N . PRO A 1 93 ? 6.564 -6.309 23.461 1.00 68.75 93 PRO A N 1
ATOM 713 C CA . PRO A 1 93 ? 6.940 -7.552 24.134 1.00 68.75 93 PRO A CA 1
ATOM 714 C C . PRO A 1 93 ? 5.810 -8.065 25.038 1.00 68.75 93 PRO A C 1
ATOM 716 O O . PRO A 1 93 ? 5.171 -7.289 25.736 1.00 68.75 93 PRO A O 1
ATOM 719 N N . VAL A 1 94 ? 5.585 -9.382 25.024 1.00 64.69 94 VAL A N 1
ATOM 720 C CA . VAL A 1 94 ? 4.444 -10.041 25.676 1.00 64.69 94 VAL A CA 1
ATOM 721 C C . VAL A 1 94 ? 4.425 -9.780 27.183 1.00 64.69 94 VAL A C 1
ATOM 723 O O . VAL A 1 94 ? 5.148 -10.423 27.944 1.00 64.69 94 VAL A O 1
ATOM 726 N N . THR A 1 95 ? 3.569 -8.861 27.620 1.00 70.19 95 THR A N 1
ATOM 727 C CA . THR A 1 95 ? 3.336 -8.566 29.045 1.00 70.19 95 THR A CA 1
ATOM 728 C C . THR A 1 95 ? 1.908 -8.858 29.495 1.00 70.19 95 THR A C 1
ATOM 730 O O . THR A 1 95 ? 1.620 -8.795 30.689 1.00 70.19 95 THR A O 1
ATOM 733 N N . GLY A 1 96 ? 1.015 -9.195 28.564 1.00 81.19 96 GLY A N 1
ATOM 734 C CA . GLY A 1 96 ? -0.385 -9.491 28.839 1.00 81.19 96 GLY A CA 1
ATOM 735 C C . GLY A 1 96 ? -1.266 -9.333 27.604 1.00 81.19 96 GLY A C 1
ATOM 736 O O . GLY A 1 96 ? -0.771 -9.191 26.484 1.00 81.19 96 GLY A O 1
ATOM 737 N N . TYR A 1 97 ? -2.577 -9.345 27.840 1.00 86.06 97 TYR A N 1
ATOM 738 C CA . TYR A 1 97 ? -3.593 -9.134 26.815 1.00 86.06 97 TYR A CA 1
ATOM 739 C C . TYR A 1 97 ? -4.282 -7.793 27.019 1.00 86.06 97 TYR A C 1
ATOM 741 O O . TYR A 1 97 ? -4.641 -7.425 28.138 1.00 86.06 97 TYR A O 1
ATOM 749 N N . TYR A 1 98 ? -4.479 -7.084 25.919 1.00 89.81 98 TYR A N 1
ATOM 750 C CA . TYR A 1 98 ? -4.980 -5.723 25.890 1.00 89.81 98 TYR A CA 1
ATOM 751 C C . TYR A 1 98 ? -6.199 -5.644 24.983 1.00 89.81 98 TYR A C 1
ATOM 753 O O . TYR A 1 98 ? -6.292 -6.365 23.988 1.00 89.81 98 TYR A O 1
ATOM 761 N N . LEU A 1 99 ? -7.150 -4.781 25.337 1.00 92.00 99 LEU A N 1
ATOM 762 C CA . LEU A 1 99 ? -8.343 -4.595 24.529 1.00 92.00 99 LEU A CA 1
ATOM 763 C C . LEU A 1 99 ? -7.986 -3.857 23.244 1.00 92.00 99 LEU A C 1
ATOM 765 O O . LEU A 1 99 ? -7.504 -2.726 23.286 1.00 92.00 99 LEU A O 1
ATOM 769 N N . ALA A 1 100 ? -8.257 -4.496 22.118 1.00 92.25 100 ALA A N 1
ATOM 770 C CA . ALA A 1 100 ? -8.171 -3.917 20.798 1.00 92.25 100 ALA A CA 1
ATOM 771 C C . ALA A 1 100 ? -9.569 -3.557 20.295 1.00 92.25 100 ALA A C 1
ATOM 773 O O . ALA A 1 100 ? -10.499 -4.369 20.370 1.00 92.25 100 ALA A O 1
ATOM 774 N N . ILE A 1 101 ? -9.701 -2.338 19.781 1.00 94.81 101 ILE A N 1
ATOM 775 C CA . ILE A 1 101 ? -10.903 -1.837 19.128 1.00 94.81 101 ILE A CA 1
ATOM 776 C C . ILE A 1 101 ? -10.516 -1.509 17.697 1.00 94.81 101 ILE A C 1
ATOM 778 O O . ILE A 1 101 ? -9.726 -0.597 17.448 1.00 94.81 101 ILE A O 1
ATOM 782 N N . ARG A 1 102 ? -11.099 -2.251 16.763 1.00 93.00 102 ARG A N 1
ATOM 783 C CA . ARG A 1 102 ? -10.888 -2.082 15.333 1.00 93.00 102 ARG A CA 1
ATOM 784 C C . ARG A 1 102 ? -12.183 -1.669 14.658 1.00 93.00 102 ARG A C 1
ATOM 786 O O . ARG A 1 102 ? -13.227 -2.264 14.907 1.00 93.00 102 ARG A O 1
ATOM 793 N N . VAL A 1 103 ? -12.109 -0.667 13.792 1.00 94.38 103 VAL A N 1
ATOM 794 C CA . VAL A 1 103 ? -13.215 -0.245 12.929 1.00 94.38 103 VAL A CA 1
ATOM 795 C C . VAL A 1 103 ? -12.818 -0.501 11.488 1.00 94.38 103 VAL A C 1
ATOM 797 O O . VAL A 1 103 ? -11.803 0.011 11.019 1.00 94.38 103 VAL A O 1
ATOM 800 N N . GLU A 1 104 ? -13.619 -1.299 10.795 1.00 92.25 104 GLU A N 1
ATOM 801 C CA . GLU A 1 104 ? -13.346 -1.772 9.443 1.00 92.25 104 GLU A CA 1
ATOM 802 C C . GLU A 1 104 ? -14.438 -1.320 8.474 1.00 92.25 104 GLU A C 1
ATOM 804 O O . GLU A 1 104 ? -15.637 -1.464 8.742 1.00 92.25 104 GLU A O 1
ATOM 809 N N . SER A 1 105 ? -14.015 -0.766 7.337 1.00 92.75 105 SER A N 1
ATOM 810 C CA . SER A 1 105 ? -14.891 -0.491 6.205 1.00 92.75 105 SER A CA 1
ATOM 811 C C . SER A 1 105 ? -14.924 -1.689 5.262 1.00 92.75 105 SER A C 1
ATOM 813 O O . SER A 1 105 ? -13.867 -2.213 4.918 1.00 92.75 105 SER A O 1
ATOM 815 N N . PRO A 1 106 ? -16.099 -2.048 4.713 1.00 89.31 106 PRO A N 1
ATOM 816 C CA . PRO A 1 106 ? -16.160 -2.884 3.526 1.00 89.31 106 PRO A CA 1
ATOM 817 C C . PRO A 1 106 ? -15.304 -2.286 2.409 1.00 89.31 106 PRO A C 1
ATOM 819 O O . PRO A 1 106 ? -15.170 -1.059 2.307 1.00 89.31 106 PRO A O 1
ATOM 822 N N . LEU A 1 107 ? -14.767 -3.154 1.563 1.00 87.19 107 LEU A N 1
ATOM 823 C CA . LEU A 1 107 ? -14.022 -2.761 0.378 1.00 87.19 107 LEU A CA 1
ATOM 824 C C . LEU A 1 107 ? -14.968 -2.635 -0.815 1.00 87.19 107 LEU A C 1
ATOM 826 O O . LEU A 1 107 ? -15.901 -3.424 -0.970 1.00 87.19 107 LEU A O 1
ATOM 830 N N . LYS A 1 108 ? -14.710 -1.647 -1.666 1.00 86.31 108 LYS A N 1
ATOM 831 C CA . LYS A 1 108 ? -15.274 -1.559 -3.013 1.00 86.31 108 LYS A CA 1
ATOM 832 C C . LYS A 1 108 ? -14.168 -1.835 -4.025 1.00 86.31 108 LYS A C 1
ATOM 834 O O . LYS A 1 108 ? -13.025 -1.418 -3.833 1.00 86.31 108 LYS A O 1
ATOM 839 N N . GLU A 1 109 ? -14.527 -2.517 -5.101 1.00 87.94 109 GLU A N 1
ATOM 840 C CA . GLU A 1 109 ? -13.656 -2.664 -6.260 1.00 87.94 109 GLU A CA 1
ATOM 841 C C . GLU A 1 109 ? -13.631 -1.352 -7.038 1.00 87.94 109 GLU A C 1
ATOM 843 O O . GLU A 1 109 ? -14.674 -0.771 -7.351 1.00 87.94 109 GLU A O 1
ATOM 848 N N . VAL A 1 110 ? -12.429 -0.884 -7.345 1.00 85.56 110 VAL A N 1
ATOM 849 C CA . VAL A 1 110 ? -12.195 0.245 -8.235 1.00 85.56 110 VAL A CA 1
ATOM 850 C C . VAL A 1 110 ? -11.340 -0.246 -9.387 1.00 85.56 110 VAL A C 1
ATOM 852 O O . VAL A 1 110 ? -10.269 -0.823 -9.206 1.00 85.56 110 VAL A O 1
ATOM 855 N N . TYR A 1 111 ? -11.853 -0.030 -10.588 1.00 85.00 111 TYR A N 1
ATOM 856 C CA . TYR A 1 111 ? -11.213 -0.424 -11.828 1.00 85.00 111 TYR A CA 1
ATOM 857 C C . TYR A 1 111 ? -10.338 0.728 -12.306 1.00 85.00 111 TYR A C 1
ATOM 859 O O . TYR A 1 111 ? -10.844 1.755 -12.757 1.00 85.00 111 TYR A O 1
ATOM 867 N N . VAL A 1 112 ? -9.025 0.567 -12.175 1.00 84.44 112 VAL A N 1
ATOM 868 C CA . VAL A 1 112 ? -8.049 1.560 -12.618 1.00 84.44 112 VAL A CA 1
ATOM 869 C C . VAL A 1 112 ? -7.526 1.125 -13.979 1.00 84.44 112 VAL A C 1
ATOM 871 O O . VAL A 1 112 ? -6.997 0.017 -14.101 1.00 84.44 112 VAL A O 1
ATOM 874 N N . PRO A 1 113 ? -7.677 1.950 -15.023 1.00 86.38 113 PRO A N 1
ATOM 875 C CA . PRO A 1 113 ? -7.094 1.632 -16.309 1.00 86.38 113 PRO A CA 1
ATOM 876 C C . PRO A 1 113 ? -5.567 1.777 -16.230 1.00 86.38 113 PRO A C 1
ATOM 878 O O . PRO A 1 113 ? -5.032 2.716 -15.632 1.00 86.38 113 PRO A O 1
ATOM 881 N N . VAL A 1 114 ? -4.863 0.802 -16.800 1.00 91.50 114 VAL A N 1
ATOM 882 C CA . VAL A 1 114 ? -3.406 0.700 -16.730 1.00 91.50 114 VAL A CA 1
ATOM 883 C C . VAL A 1 114 ? -2.848 0.421 -18.110 1.00 91.50 114 VAL A C 1
ATOM 885 O O . VAL A 1 114 ? -3.174 -0.595 -18.729 1.00 91.50 114 VAL A O 1
ATOM 888 N N . THR A 1 115 ? -1.944 1.289 -18.551 1.00 94.88 115 THR A N 1
ATOM 889 C CA . THR A 1 115 ? -1.117 1.031 -19.727 1.00 94.88 115 THR A CA 1
ATOM 890 C C . THR A 1 115 ? 0.195 0.418 -19.279 1.00 94.88 115 THR A C 1
ATOM 892 O O . THR A 1 115 ? 0.933 1.002 -18.482 1.00 94.88 115 THR A O 1
ATOM 895 N N . MET A 1 116 ? 0.485 -0.772 -19.792 1.00 95.38 116 MET A N 1
ATOM 896 C CA . MET A 1 116 ? 1.749 -1.457 -19.588 1.00 95.38 116 MET A CA 1
ATOM 897 C C . MET A 1 116 ? 2.624 -1.310 -20.830 1.00 95.38 116 MET A C 1
ATOM 899 O O . MET A 1 116 ? 2.220 -1.700 -21.926 1.00 95.38 116 MET A O 1
ATOM 903 N N . VAL A 1 117 ? 3.842 -0.806 -20.649 1.00 96.69 117 VAL A N 1
ATOM 904 C CA . VAL A 1 117 ? 4.887 -0.797 -21.680 1.00 96.69 117 VAL A CA 1
ATOM 905 C C . VAL A 1 117 ? 5.959 -1.785 -21.251 1.00 96.69 117 VAL A C 1
ATOM 907 O O . VAL A 1 117 ? 6.534 -1.650 -20.174 1.00 96.69 117 VAL A O 1
ATOM 910 N N . SER A 1 118 ? 6.203 -2.812 -22.058 1.00 96.94 118 SER A N 1
ATOM 911 C CA . SER A 1 118 ? 7.064 -3.931 -21.672 1.00 96.94 118 SER A CA 1
ATOM 912 C C . SER A 1 118 ? 8.091 -4.281 -22.738 1.00 96.94 118 SER A C 1
ATOM 914 O O . SER A 1 118 ? 7.804 -4.213 -23.932 1.00 96.94 118 SER A O 1
ATOM 916 N N . VAL A 1 119 ? 9.274 -4.685 -22.285 1.00 97.69 119 VAL A N 1
ATOM 917 C CA . VAL A 1 119 ? 10.355 -5.244 -23.098 1.00 97.69 119 VAL A CA 1
ATOM 918 C C . VAL A 1 119 ? 10.867 -6.503 -22.411 1.00 97.69 119 VAL A C 1
ATOM 920 O O . VAL A 1 119 ? 11.136 -6.510 -21.207 1.00 97.69 119 VAL A O 1
ATOM 923 N N . GLU A 1 120 ? 11.033 -7.566 -23.189 1.00 97.00 120 GLU A N 1
ATOM 924 C CA . GLU A 1 120 ? 11.636 -8.818 -22.743 1.00 97.00 120 GLU A CA 1
ATOM 925 C C . GLU A 1 120 ? 12.706 -9.242 -23.746 1.00 97.00 120 GLU A C 1
ATOM 927 O O . GLU A 1 120 ? 12.406 -9.514 -24.908 1.00 97.00 120 GLU A O 1
ATOM 932 N N . LEU A 1 121 ? 13.954 -9.312 -23.285 1.00 96.12 121 LEU A N 1
ATOM 933 C CA . LEU A 1 121 ? 15.102 -9.725 -24.085 1.00 96.12 121 LEU A CA 1
ATOM 934 C C . LEU A 1 121 ? 15.801 -10.910 -23.417 1.00 96.12 121 LEU A C 1
ATOM 936 O O . LEU A 1 121 ? 15.973 -10.962 -22.197 1.00 96.12 121 LEU A O 1
ATOM 940 N N . SER A 1 122 ? 16.239 -11.863 -24.233 1.00 94.38 122 SER A N 1
ATOM 941 C CA . SER A 1 122 ? 17.009 -13.031 -23.799 1.00 94.38 122 SER A CA 1
ATOM 942 C C . SER A 1 122 ? 18.413 -12.996 -24.391 1.00 94.38 122 SER A C 1
ATOM 944 O O . SER A 1 122 ? 18.624 -12.422 -25.454 1.00 94.38 122 SER A O 1
ATOM 946 N N . ASN A 1 123 ? 19.363 -13.647 -23.716 1.00 91.50 123 ASN A N 1
ATOM 947 C CA . ASN A 1 123 ? 20.776 -13.704 -24.112 1.00 91.50 123 ASN A CA 1
ATOM 948 C C . ASN A 1 123 ? 21.438 -12.318 -24.232 1.00 91.50 123 ASN A C 1
ATOM 950 O O . ASN A 1 123 ? 22.332 -12.111 -25.047 1.00 91.50 123 ASN A O 1
ATOM 954 N N . VAL A 1 124 ? 21.006 -11.376 -23.394 1.00 91.56 124 VAL A N 1
ATOM 955 C CA . VAL A 1 124 ? 21.554 -10.024 -23.324 1.00 91.56 124 VAL A CA 1
ATOM 956 C C . VAL A 1 124 ? 22.988 -10.069 -22.804 1.00 91.56 124 VAL A C 1
ATOM 958 O O . VAL A 1 124 ? 23.253 -10.572 -21.707 1.00 91.56 124 VAL A O 1
ATOM 961 N N . SER A 1 125 ? 23.900 -9.495 -23.586 1.00 88.56 125 SER A N 1
ATOM 962 C CA . SER A 1 125 ? 25.289 -9.256 -23.210 1.00 88.56 125 SER A CA 1
ATOM 963 C C . SER A 1 125 ? 25.523 -7.752 -23.158 1.00 88.56 125 SER A C 1
ATOM 965 O O . SER A 1 125 ? 25.579 -7.106 -24.198 1.00 88.56 125 SER A O 1
ATOM 967 N N . ILE A 1 126 ? 25.647 -7.203 -21.951 1.00 89.88 126 ILE A N 1
ATOM 968 C CA . ILE A 1 126 ? 25.916 -5.780 -21.721 1.00 89.88 126 ILE A CA 1
ATOM 969 C C . ILE A 1 126 ? 27.002 -5.592 -20.674 1.00 89.88 126 ILE A C 1
ATOM 971 O O . ILE A 1 126 ? 27.191 -6.444 -19.801 1.00 89.88 126 ILE A O 1
ATOM 975 N N . ASN A 1 127 ? 27.660 -4.438 -20.735 1.00 91.88 127 ASN A N 1
ATOM 976 C CA . ASN A 1 127 ? 28.444 -3.921 -19.626 1.00 91.88 127 ASN A CA 1
ATOM 977 C C . ASN A 1 127 ? 27.488 -3.562 -18.472 1.00 91.88 127 ASN A C 1
ATOM 979 O O . ASN A 1 127 ? 26.622 -2.698 -18.617 1.00 91.88 127 ASN A O 1
ATOM 983 N N . ILE A 1 128 ? 27.589 -4.284 -17.352 1.00 91.31 128 ILE A N 1
ATOM 984 C CA . ILE A 1 128 ? 26.636 -4.166 -16.238 1.00 91.31 128 ILE A CA 1
ATOM 985 C C . ILE A 1 128 ? 26.837 -2.842 -15.502 1.00 91.31 128 ILE A C 1
ATOM 987 O O . ILE A 1 128 ? 25.862 -2.208 -15.103 1.00 91.31 128 ILE A O 1
ATOM 991 N N . GLU A 1 129 ? 28.085 -2.421 -15.328 1.00 93.44 129 GLU A N 1
ATOM 992 C CA . GLU A 1 129 ? 28.449 -1.170 -14.679 1.00 93.44 129 GLU A CA 1
ATOM 993 C C . GLU A 1 129 ? 27.884 0.023 -15.456 1.00 93.44 129 GLU A C 1
ATOM 995 O O . GLU A 1 129 ? 27.222 0.880 -14.876 1.00 93.44 129 GLU A O 1
ATOM 1000 N N . GLU A 1 130 ? 28.054 0.034 -16.776 1.00 95.06 130 GLU A N 1
ATOM 1001 C CA . GLU A 1 130 ? 27.502 1.075 -17.644 1.00 95.06 130 GLU A CA 1
ATOM 1002 C C . GLU A 1 130 ? 25.967 1.083 -17.630 1.00 95.06 130 GLU A C 1
ATOM 1004 O O . GLU A 1 130 ? 25.344 2.136 -17.509 1.00 95.06 130 GLU A O 1
ATOM 1009 N N . PHE A 1 131 ? 25.345 -0.099 -17.657 1.00 96.19 131 PHE A N 1
ATOM 1010 C CA . PHE A 1 131 ? 23.894 -0.240 -17.545 1.00 96.19 131 PHE A CA 1
ATOM 1011 C C . PHE A 1 131 ? 23.347 0.317 -16.224 1.00 96.19 131 PHE A C 1
ATOM 1013 O O . PHE A 1 131 ? 22.326 1.005 -16.210 1.00 96.19 131 PHE A O 1
ATOM 1020 N N . ILE A 1 132 ? 24.036 0.060 -15.109 1.00 97.12 132 ILE A N 1
ATOM 1021 C CA . ILE A 1 132 ? 23.697 0.619 -13.795 1.00 97.12 132 ILE A CA 1
ATOM 1022 C C . ILE A 1 132 ? 23.792 2.147 -13.816 1.00 97.12 132 ILE A C 1
ATOM 1024 O O . ILE A 1 132 ? 22.889 2.817 -13.312 1.00 97.12 132 ILE A O 1
ATOM 1028 N N . GLU A 1 133 ? 24.855 2.703 -14.396 1.00 97.25 133 GLU A N 1
ATOM 1029 C CA . GLU A 1 133 ? 25.033 4.154 -14.490 1.00 97.25 133 GLU A CA 1
ATOM 1030 C C . GLU A 1 133 ? 23.964 4.810 -15.374 1.00 97.25 133 GLU A C 1
ATOM 1032 O O . GLU A 1 133 ? 23.421 5.847 -14.989 1.00 97.25 133 GLU A O 1
ATOM 1037 N N . ARG A 1 134 ? 23.572 4.181 -16.493 1.00 97.38 134 ARG A N 1
ATOM 1038 C CA . ARG A 1 134 ? 22.421 4.633 -17.294 1.00 97.38 134 ARG A CA 1
ATOM 1039 C C . ARG A 1 134 ? 21.142 4.666 -16.459 1.00 97.38 134 ARG A C 1
ATOM 1041 O O . ARG A 1 134 ? 20.466 5.687 -16.436 1.00 97.38 134 ARG A O 1
ATOM 1048 N N . ILE A 1 135 ? 20.834 3.607 -15.705 1.00 98.06 135 ILE A N 1
ATOM 1049 C CA . ILE A 1 135 ? 19.637 3.581 -14.845 1.00 98.06 135 ILE A CA 1
ATOM 1050 C C . ILE A 1 135 ? 19.663 4.711 -13.806 1.00 98.06 135 ILE A C 1
ATOM 1052 O O . ILE A 1 135 ? 18.642 5.361 -13.597 1.00 98.06 135 ILE A O 1
ATOM 1056 N N . LYS A 1 136 ? 20.808 4.973 -13.163 1.00 97.88 136 LYS A N 1
ATOM 1057 C CA . LYS A 1 136 ? 20.930 6.062 -12.176 1.00 97.88 136 LYS A CA 1
ATOM 1058 C C . LYS A 1 136 ? 20.693 7.437 -12.800 1.00 97.88 136 LYS A C 1
ATOM 1060 O O . LYS A 1 136 ? 19.988 8.249 -12.213 1.00 97.88 136 LYS A O 1
ATOM 1065 N N . ARG A 1 137 ? 21.224 7.686 -14.003 1.00 97.94 137 ARG A N 1
ATOM 1066 C CA . ARG A 1 137 ? 21.052 8.966 -14.717 1.00 97.94 137 ARG A CA 1
ATOM 1067 C C . ARG A 1 137 ? 19.598 9.291 -15.049 1.00 97.94 137 ARG A C 1
ATOM 1069 O O . ARG A 1 137 ? 19.284 10.460 -15.258 1.00 97.94 137 ARG A O 1
ATOM 1076 N N . VAL A 1 138 ? 18.704 8.298 -15.052 1.00 98.06 138 VAL A N 1
ATOM 1077 C CA . VAL A 1 138 ? 17.267 8.543 -15.235 1.00 98.06 138 VAL A CA 1
ATOM 1078 C C . VAL A 1 138 ? 16.706 9.468 -14.147 1.00 98.06 138 VAL A C 1
ATOM 1080 O O . VAL A 1 138 ? 15.785 10.236 -14.426 1.00 98.06 138 VAL A O 1
ATOM 1083 N N . GLU A 1 139 ? 17.285 9.458 -12.941 1.00 97.25 139 GLU A N 1
ATOM 1084 C CA . GLU A 1 139 ? 16.851 10.332 -11.848 1.00 97.25 139 GLU A CA 1
ATOM 1085 C C . GLU A 1 139 ? 16.980 11.813 -12.188 1.00 97.25 139 GLU A C 1
ATOM 1087 O O . GLU A 1 139 ? 16.041 12.578 -11.989 1.00 97.25 139 GLU A O 1
ATOM 1092 N N . GLU A 1 140 ? 18.106 12.207 -12.774 1.00 96.44 140 GLU A N 1
ATOM 1093 C CA . GLU A 1 140 ? 18.364 13.595 -13.149 1.00 96.44 140 GLU A CA 1
ATOM 1094 C C . GLU A 1 140 ? 17.698 13.958 -14.481 1.00 96.44 140 GLU A C 1
ATOM 1096 O O . GLU A 1 140 ? 17.110 15.030 -14.606 1.00 96.44 140 GLU A O 1
ATOM 1101 N N . LEU A 1 141 ? 17.765 13.065 -15.473 1.00 97.31 141 LEU A N 1
ATOM 1102 C CA . LEU A 1 141 ? 17.309 13.352 -16.838 1.00 97.31 141 LEU A CA 1
ATOM 1103 C C . LEU A 1 141 ? 15.785 13.371 -16.975 1.00 97.31 141 LEU A C 1
ATOM 1105 O O . LEU A 1 141 ? 15.249 14.166 -17.743 1.00 97.31 141 LEU A O 1
ATOM 1109 N N . TYR A 1 142 ? 15.094 12.504 -16.235 1.00 96.75 142 TYR A N 1
ATOM 1110 C CA . TYR A 1 142 ? 13.644 12.322 -16.344 1.00 96.75 142 TYR A CA 1
ATOM 1111 C C . TYR A 1 142 ? 12.915 12.630 -15.034 1.00 96.75 142 TYR A C 1
ATOM 1113 O O . TYR A 1 142 ? 11.692 12.494 -14.959 1.00 96.75 142 TYR A O 1
ATOM 1121 N N . LEU A 1 143 ? 13.634 13.077 -13.997 1.00 96.25 143 LEU A N 1
ATOM 1122 C CA . LEU A 1 143 ? 13.069 13.420 -12.688 1.00 96.25 143 LEU A CA 1
ATOM 1123 C C . LEU A 1 143 ? 12.306 12.245 -12.046 1.00 96.25 143 LEU A C 1
ATOM 1125 O O . LEU A 1 143 ? 11.303 12.444 -11.357 1.00 96.25 143 LEU A O 1
ATOM 1129 N N . MET A 1 144 ? 12.751 11.008 -12.299 1.00 97.25 144 MET A N 1
ATOM 1130 C CA . MET A 1 144 ? 12.170 9.798 -11.709 1.00 97.25 144 MET A CA 1
ATOM 1131 C C . MET A 1 144 ? 12.971 9.360 -10.486 1.00 97.25 144 MET A C 1
ATOM 1133 O O . MET A 1 144 ? 14.176 9.186 -10.568 1.00 97.25 144 MET A O 1
ATOM 1137 N N . LYS A 1 145 ? 12.321 9.064 -9.363 1.00 97.62 145 LYS A N 1
ATOM 1138 C CA . LYS A 1 145 ? 13.010 8.478 -8.202 1.00 97.62 145 LYS A CA 1
ATOM 1139 C C . LYS A 1 145 ? 13.534 7.093 -8.563 1.00 97.62 145 LYS A C 1
ATOM 1141 O O . LYS A 1 145 ? 12.735 6.239 -8.956 1.00 97.62 145 LYS A O 1
ATOM 1146 N N . VAL A 1 146 ? 14.828 6.840 -8.376 1.00 98.00 146 VAL A N 1
ATOM 1147 C CA . VAL A 1 146 ? 15.457 5.556 -8.728 1.00 98.00 146 VAL A CA 1
ATOM 1148 C C . VAL A 1 146 ? 15.839 4.779 -7.472 1.00 98.00 146 VAL A C 1
ATOM 1150 O O . VAL A 1 146 ? 16.593 5.241 -6.622 1.00 98.00 146 VAL A O 1
ATOM 1153 N N . LYS A 1 147 ? 15.369 3.533 -7.369 1.00 98.12 147 LYS A N 1
ATOM 1154 C CA . LYS A 1 147 ? 15.860 2.561 -6.386 1.00 98.12 147 LYS A CA 1
ATOM 1155 C C . LYS A 1 147 ? 16.454 1.370 -7.111 1.00 98.12 147 LYS A C 1
ATOM 1157 O O . LYS A 1 147 ? 15.735 0.649 -7.796 1.00 98.12 147 LYS A O 1
ATOM 1162 N N . ILE A 1 148 ? 17.744 1.122 -6.913 1.00 97.31 148 ILE A N 1
ATOM 1163 C CA . ILE A 1 148 ? 18.469 0.035 -7.571 1.00 97.31 148 ILE A CA 1
ATOM 1164 C C . ILE A 1 148 ? 19.128 -0.894 -6.550 1.00 97.31 148 ILE A C 1
ATOM 1166 O O . ILE A 1 148 ? 19.633 -0.457 -5.519 1.00 97.31 148 ILE A O 1
ATOM 1170 N N . GLY A 1 149 ? 19.114 -2.190 -6.840 1.00 96.31 149 GLY A N 1
ATOM 1171 C CA . GLY A 1 149 ? 19.854 -3.216 -6.119 1.00 96.31 149 GLY A CA 1
ATOM 1172 C C . GLY A 1 149 ? 20.501 -4.170 -7.111 1.00 96.31 149 GLY A C 1
ATOM 1173 O O . GLY A 1 149 ? 19.871 -4.586 -8.083 1.00 96.31 149 GLY A O 1
ATOM 1174 N N . TYR A 1 150 ? 21.757 -4.530 -6.880 1.00 95.19 150 TYR A N 1
ATOM 1175 C CA . TYR A 1 150 ? 22.515 -5.349 -7.817 1.00 95.19 150 TYR A CA 1
ATOM 1176 C C . TYR A 1 150 ? 23.515 -6.255 -7.104 1.00 95.19 150 TYR A C 1
ATOM 1178 O O . TYR A 1 150 ? 23.957 -5.976 -5.990 1.00 95.19 150 TYR A O 1
ATOM 1186 N N . LYS A 1 151 ? 23.885 -7.334 -7.791 1.00 93.06 151 LYS A N 1
ATOM 1187 C CA . LYS A 1 151 ? 24.986 -8.229 -7.451 1.00 93.06 151 LYS A CA 1
ATOM 1188 C C . LYS A 1 151 ? 25.801 -8.485 -8.717 1.00 93.06 151 LYS A C 1
ATOM 1190 O O . LYS A 1 151 ? 25.275 -9.037 -9.680 1.00 93.06 151 LYS A O 1
ATOM 1195 N N . LEU A 1 152 ? 27.067 -8.068 -8.716 1.00 87.12 152 LEU A N 1
ATOM 1196 C CA . LEU A 1 152 ? 27.931 -8.094 -9.908 1.00 87.12 152 LEU A CA 1
ATOM 1197 C C . LEU A 1 152 ? 28.662 -9.431 -10.102 1.00 87.12 152 LEU A C 1
ATOM 1199 O O . LEU A 1 152 ? 29.068 -9.760 -11.212 1.00 87.12 152 LEU A O 1
ATOM 1203 N N . THR A 1 153 ? 28.818 -10.220 -9.037 1.00 82.75 153 THR A N 1
ATOM 1204 C CA . THR A 1 153 ? 29.618 -11.452 -9.029 1.00 82.75 153 THR A CA 1
ATOM 1205 C C . THR A 1 153 ? 28.801 -12.665 -8.579 1.00 82.75 153 THR A C 1
ATOM 1207 O O . THR A 1 153 ? 27.824 -12.535 -7.841 1.00 82.75 153 THR A O 1
ATOM 1210 N N . GLY A 1 154 ? 29.216 -13.862 -9.009 1.00 79.38 154 GLY A N 1
ATOM 1211 C CA . GLY A 1 154 ? 28.561 -15.132 -8.671 1.00 79.38 154 GLY A CA 1
ATOM 1212 C C . GLY A 1 154 ? 27.462 -15.570 -9.650 1.00 79.38 154 GLY A C 1
ATOM 1213 O O . GLY A 1 154 ? 27.069 -14.841 -10.562 1.00 79.38 154 GLY A O 1
ATOM 1214 N N . GLU A 1 155 ? 26.968 -16.798 -9.471 1.00 77.19 155 GLU A N 1
ATOM 1215 C CA . GLU A 1 155 ? 25.945 -17.429 -10.334 1.00 77.19 155 GLU A CA 1
ATOM 1216 C C . GLU A 1 155 ? 24.542 -16.802 -10.210 1.00 77.19 155 GLU A C 1
ATOM 1218 O O . GLU A 1 155 ? 23.641 -17.038 -11.026 1.00 77.19 155 GLU A O 1
ATOM 1223 N N . ASP A 1 156 ? 24.346 -16.000 -9.170 1.00 82.62 156 ASP A N 1
ATOM 1224 C CA . ASP A 1 156 ? 23.151 -15.227 -8.863 1.00 82.62 156 ASP A CA 1
ATOM 1225 C C . ASP A 1 156 ? 23.330 -13.741 -9.201 1.00 82.62 156 ASP A C 1
ATOM 1227 O O . ASP A 1 156 ? 22.629 -12.909 -8.642 1.00 82.62 156 ASP A O 1
ATOM 1231 N N . ARG A 1 157 ? 24.241 -13.385 -10.118 1.00 87.31 157 ARG A N 1
ATOM 1232 C CA . ARG A 1 157 ? 24.382 -12.002 -10.599 1.00 87.31 157 ARG A CA 1
ATOM 1233 C C . ARG A 1 157 ? 23.041 -11.422 -11.071 1.00 87.31 157 ARG A C 1
ATOM 1235 O O . ARG A 1 157 ? 22.307 -12.063 -11.837 1.00 87.31 157 ARG A O 1
ATOM 1242 N N . TYR A 1 158 ? 22.741 -10.199 -10.642 1.00 93.50 158 TYR A N 1
ATOM 1243 C CA . TYR A 1 158 ? 21.516 -9.500 -11.020 1.00 93.50 158 TYR A CA 1
ATOM 1244 C C . TYR A 1 158 ? 21.667 -7.982 -10.995 1.00 93.50 158 TYR A C 1
ATOM 1246 O O . TYR A 1 158 ? 22.468 -7.430 -10.244 1.00 93.50 158 TYR A O 1
ATOM 1254 N N . VAL A 1 159 ? 20.796 -7.313 -11.743 1.00 97.00 159 VAL A N 1
ATOM 1255 C CA . VAL A 1 159 ? 20.443 -5.906 -11.544 1.00 97.00 159 VAL A CA 1
ATOM 1256 C C . VAL A 1 159 ? 18.930 -5.827 -11.450 1.00 97.00 159 VAL A C 1
ATOM 1258 O O . VAL A 1 159 ? 18.226 -6.387 -12.287 1.00 97.00 159 VAL A O 1
ATOM 1261 N N . ARG A 1 160 ? 18.418 -5.158 -10.421 1.00 98.12 160 ARG A N 1
ATOM 1262 C CA . ARG A 1 160 ? 16.995 -4.877 -10.249 1.00 98.12 160 ARG A CA 1
ATOM 1263 C C . ARG A 1 160 ? 16.820 -3.411 -9.914 1.00 98.12 160 ARG A C 1
ATOM 1265 O O . ARG A 1 160 ? 17.464 -2.924 -8.989 1.00 98.12 160 ARG A O 1
ATOM 1272 N N . ALA A 1 161 ? 15.939 -2.729 -10.625 1.00 98.12 161 ALA A N 1
ATOM 1273 C CA . ALA A 1 161 ? 15.623 -1.340 -10.347 1.00 98.12 161 ALA A CA 1
ATOM 1274 C C . ALA A 1 161 ? 14.117 -1.099 -10.369 1.00 98.12 161 ALA A C 1
ATOM 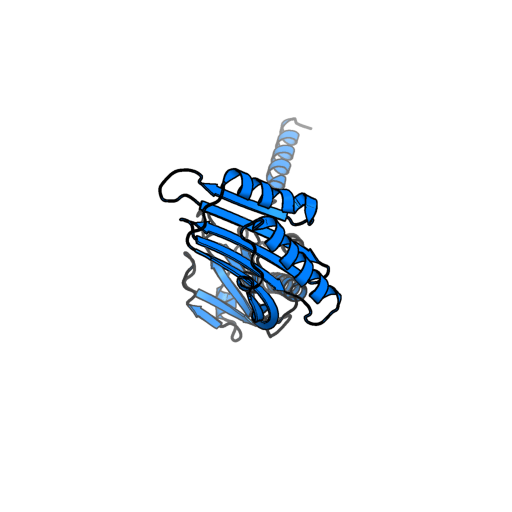1276 O O . ALA A 1 161 ? 13.371 -1.773 -11.079 1.00 98.12 161 ALA A O 1
ATOM 1277 N N . VAL A 1 162 ? 13.697 -0.124 -9.574 1.00 98.38 162 VAL A N 1
ATOM 1278 C CA . VAL A 1 162 ? 12.356 0.446 -9.584 1.00 98.38 162 VAL A CA 1
ATOM 1279 C C . VAL A 1 162 ? 12.512 1.945 -9.754 1.00 98.38 162 VAL A C 1
ATOM 1281 O O . VAL A 1 162 ? 13.190 2.588 -8.952 1.00 98.38 162 VAL A O 1
ATOM 1284 N N . LEU A 1 163 ? 11.898 2.480 -10.799 1.00 98.38 163 LEU A N 1
ATOM 1285 C CA . LEU A 1 163 ? 11.858 3.902 -11.093 1.00 98.38 163 LEU A CA 1
ATOM 1286 C C . LEU A 1 163 ? 10.425 4.380 -10.899 1.00 98.38 163 LEU A C 1
ATOM 1288 O O . LEU A 1 163 ? 9.498 3.681 -11.312 1.00 98.38 163 LEU A O 1
ATOM 1292 N N . ARG A 1 164 ? 10.232 5.530 -10.250 1.00 97.69 164 ARG A N 1
ATOM 1293 C CA . ARG A 1 164 ? 8.894 6.062 -9.963 1.00 97.69 164 ARG A CA 1
ATOM 1294 C C . ARG A 1 164 ? 8.786 7.551 -10.206 1.00 97.69 164 ARG A C 1
ATOM 1296 O O . ARG A 1 164 ? 9.675 8.306 -9.816 1.00 97.69 164 ARG A O 1
ATOM 1303 N N . LYS A 1 165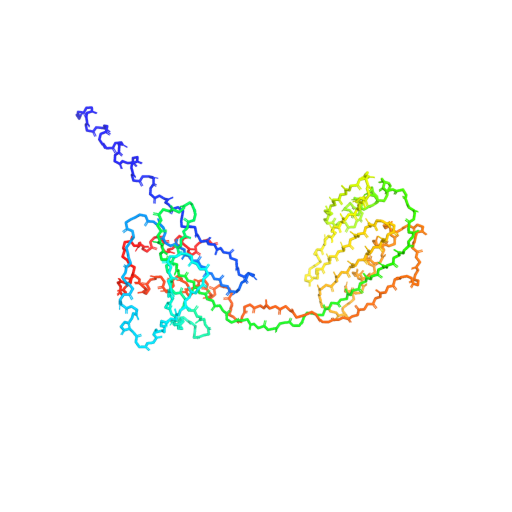 ? 7.653 7.968 -10.759 1.00 96.00 165 LYS A N 1
ATOM 1304 C CA . LYS A 1 165 ? 7.287 9.374 -10.907 1.00 96.00 165 LYS A CA 1
ATOM 1305 C C . LYS A 1 165 ? 5.776 9.521 -10.841 1.00 96.00 165 LYS A C 1
ATOM 1307 O O . LYS A 1 165 ? 5.052 8.778 -11.497 1.00 96.00 165 LYS A O 1
ATOM 1312 N N . ASP A 1 166 ? 5.337 10.486 -10.048 1.00 91.81 166 ASP A N 1
ATOM 1313 C CA . ASP A 1 166 ? 3.942 10.888 -9.959 1.00 91.81 166 ASP A CA 1
ATOM 1314 C C . ASP A 1 166 ? 3.758 12.150 -10.797 1.00 91.81 166 ASP A C 1
ATOM 1316 O O . ASP A 1 166 ? 4.350 13.195 -10.523 1.00 91.81 166 ASP A O 1
ATOM 1320 N N . TYR A 1 167 ? 2.939 12.041 -11.831 1.00 87.75 167 TYR A N 1
ATOM 1321 C CA . TYR A 1 167 ? 2.365 13.175 -12.541 1.00 87.75 167 TYR A CA 1
ATOM 1322 C C . TYR A 1 167 ? 1.034 13.491 -11.862 1.00 87.75 167 TYR A C 1
ATOM 1324 O O . TYR A 1 167 ? 0.439 12.600 -11.266 1.00 87.75 167 TYR A O 1
ATOM 1332 N N . GLU A 1 168 ? 0.547 14.731 -11.911 1.00 83.25 168 GLU A N 1
ATOM 1333 C CA . GLU A 1 168 ? -0.698 15.115 -11.218 1.00 83.25 168 GLU A CA 1
ATOM 1334 C C . GLU A 1 168 ? -1.860 14.163 -11.587 1.00 83.25 168 GLU A C 1
ATOM 1336 O O . GLU A 1 168 ? -2.442 14.280 -12.666 1.00 83.25 168 GLU A O 1
ATOM 1341 N N . GLY A 1 169 ? -2.158 13.198 -10.709 1.00 80.88 169 GLY A N 1
ATOM 1342 C CA . GLY A 1 169 ? -3.167 12.155 -10.922 1.00 80.88 169 GLY A CA 1
ATOM 1343 C C . GLY A 1 169 ? -2.757 10.949 -11.787 1.00 80.88 169 GLY A C 1
ATOM 1344 O O . GLY A 1 169 ? -3.620 10.137 -12.099 1.00 80.88 169 GLY A O 1
ATOM 1345 N N . THR A 1 170 ? -1.491 10.800 -12.196 1.00 89.00 170 THR A N 1
ATOM 1346 C CA . THR A 1 170 ? -0.993 9.627 -12.943 1.00 89.00 170 THR A CA 1
ATOM 1347 C C . THR A 1 170 ? 0.305 9.092 -12.341 1.00 89.00 170 THR A C 1
ATOM 1349 O O . THR A 1 170 ? 1.331 9.769 -12.352 1.00 89.00 170 THR A O 1
ATOM 1352 N N . GLU A 1 171 ? 0.272 7.856 -11.850 1.00 92.62 171 GLU A N 1
ATOM 1353 C CA . GLU A 1 171 ? 1.438 7.169 -11.292 1.00 92.62 171 GLU A CA 1
ATOM 1354 C C . GLU A 1 171 ? 2.163 6.379 -12.387 1.00 92.62 171 GLU A C 1
ATOM 1356 O O . GLU A 1 171 ? 1.557 5.564 -13.091 1.00 92.62 171 GLU A O 1
ATOM 1361 N N . VAL A 1 172 ? 3.480 6.565 -12.484 1.00 96.06 172 VAL A N 1
ATOM 1362 C CA . VAL A 1 172 ? 4.359 5.764 -13.338 1.00 96.06 172 VAL A CA 1
ATOM 1363 C C . VAL A 1 172 ? 5.340 4.976 -12.482 1.00 96.06 172 VAL A C 1
ATOM 1365 O O . VAL A 1 172 ? 6.077 5.539 -11.671 1.00 96.06 172 VAL A O 1
ATOM 1368 N N . SER A 1 173 ? 5.391 3.664 -12.711 1.00 97.44 173 SER A N 1
ATOM 1369 C CA . SER A 1 173 ? 6.374 2.759 -12.111 1.00 97.44 173 SER A CA 1
ATOM 1370 C C . SER A 1 173 ? 7.051 1.912 -13.189 1.00 97.44 173 SER A C 1
ATOM 1372 O O . SER A 1 173 ? 6.367 1.165 -13.885 1.00 97.44 173 SER A O 1
ATOM 1374 N N . ILE A 1 174 ? 8.382 1.967 -13.295 1.00 98.38 174 ILE A N 1
ATOM 1375 C CA . ILE A 1 174 ? 9.179 1.139 -14.216 1.00 98.38 174 ILE A CA 1
ATOM 1376 C C . ILE A 1 174 ? 10.012 0.142 -13.414 1.00 98.38 174 ILE A C 1
ATOM 1378 O O . ILE A 1 174 ? 10.835 0.522 -12.583 1.00 98.38 174 ILE A O 1
ATOM 1382 N N . PHE A 1 175 ? 9.809 -1.143 -13.679 1.00 98.44 175 PHE A N 1
ATOM 1383 C CA . PHE A 1 175 ? 10.549 -2.247 -13.087 1.00 98.44 175 PHE A CA 1
ATOM 1384 C C . PHE A 1 175 ? 11.553 -2.778 -14.096 1.00 98.44 175 PHE A C 1
ATOM 1386 O O . PHE A 1 175 ? 11.170 -3.198 -15.183 1.00 98.44 175 PHE A O 1
ATOM 1393 N N . ILE A 1 176 ? 12.825 -2.802 -13.716 1.00 98.38 176 ILE A N 1
ATOM 1394 C CA . ILE A 1 176 ? 13.917 -3.321 -14.537 1.00 98.38 176 ILE A CA 1
ATOM 1395 C C . ILE A 1 176 ? 14.516 -4.519 -13.814 1.00 98.38 176 ILE A C 1
ATOM 1397 O O . ILE A 1 176 ? 14.810 -4.445 -12.621 1.00 98.38 176 ILE A O 1
ATOM 1401 N N . SER A 1 177 ? 14.718 -5.623 -14.525 1.00 97.75 177 SER A N 1
ATOM 1402 C CA . SER A 1 177 ? 15.340 -6.831 -13.991 1.00 97.75 177 SER A CA 1
ATOM 1403 C C . SER A 1 177 ? 16.237 -7.481 -15.035 1.00 97.75 177 SER A C 1
ATOM 1405 O O . SER A 1 177 ? 15.746 -8.063 -15.996 1.00 97.75 177 SER A O 1
ATOM 1407 N N . LEU A 1 178 ? 17.546 -7.453 -14.799 1.00 96.19 178 LEU A N 1
ATOM 1408 C CA . LEU A 1 178 ? 18.540 -8.233 -15.528 1.00 96.19 178 LEU A CA 1
ATOM 1409 C C . LEU A 1 178 ? 19.007 -9.390 -14.648 1.00 96.19 178 LEU A C 1
ATOM 1411 O O . LEU A 1 178 ? 19.655 -9.172 -13.626 1.00 96.19 178 LEU A O 1
ATOM 1415 N N . VAL A 1 179 ? 18.705 -10.625 -15.039 1.00 93.12 179 VAL A N 1
ATOM 1416 C CA . VAL A 1 179 ? 19.124 -11.835 -14.316 1.00 93.12 179 VAL A CA 1
ATOM 1417 C C . VAL A 1 179 ? 19.580 -12.873 -15.327 1.00 93.12 179 VAL A C 1
ATOM 1419 O O . VAL A 1 179 ? 18.821 -13.248 -16.216 1.00 93.12 179 VAL A O 1
ATOM 1422 N N . ARG A 1 180 ? 20.819 -13.365 -15.194 1.00 89.06 180 ARG A N 1
ATOM 1423 C CA . ARG A 1 180 ? 21.369 -14.441 -16.048 1.00 89.06 180 ARG A CA 1
ATOM 1424 C C . ARG A 1 180 ? 21.176 -14.195 -17.561 1.00 89.06 180 ARG A C 1
ATOM 1426 O O . ARG A 1 180 ? 20.818 -15.106 -18.297 1.00 89.06 180 ARG A O 1
ATOM 1433 N N . GLY A 1 181 ? 21.398 -12.958 -18.016 1.00 89.62 181 GLY A N 1
ATOM 1434 C CA . GLY A 1 181 ? 21.259 -12.572 -19.429 1.00 89.62 181 GLY A CA 1
ATOM 1435 C C . GLY A 1 181 ? 19.813 -12.425 -19.919 1.00 89.62 181 GLY A C 1
ATOM 1436 O O . GLY A 1 181 ? 19.595 -12.229 -21.109 1.00 89.62 181 GLY A O 1
ATOM 1437 N N . LYS A 1 182 ? 18.818 -12.517 -19.031 1.00 94.94 182 LYS A N 1
ATOM 1438 C CA . LYS A 1 182 ? 17.426 -12.168 -19.330 1.00 94.94 182 LYS A CA 1
ATOM 1439 C C . LYS A 1 182 ? 17.130 -10.784 -18.778 1.00 94.94 182 LYS A C 1
ATOM 1441 O O . LYS A 1 182 ? 17.305 -10.570 -17.577 1.00 94.94 182 LYS A O 1
ATOM 1446 N N . LEU A 1 183 ? 16.705 -9.875 -19.646 1.00 96.75 183 LEU A N 1
ATOM 1447 C CA . LEU A 1 183 ? 16.314 -8.518 -19.294 1.00 96.75 183 LEU A CA 1
ATOM 1448 C C . LEU A 1 183 ? 14.803 -8.374 -19.433 1.00 96.75 183 LEU A C 1
ATOM 1450 O O . LEU A 1 183 ? 14.244 -8.633 -20.495 1.00 96.75 183 LEU A O 1
ATOM 1454 N N . PHE A 1 184 ? 14.171 -7.919 -18.361 1.00 97.62 184 PHE A N 1
ATOM 1455 C CA . PHE A 1 184 ? 12.766 -7.551 -18.323 1.00 97.62 184 PHE A CA 1
ATOM 1456 C C . PHE A 1 184 ? 12.662 -6.085 -17.932 1.00 97.62 184 PHE A C 1
ATOM 1458 O O . PHE A 1 184 ? 13.244 -5.678 -16.923 1.00 97.62 184 PHE A O 1
ATOM 1465 N N . ILE A 1 185 ? 11.907 -5.313 -18.704 1.00 98.12 185 ILE A N 1
ATOM 1466 C CA . ILE A 1 185 ? 11.507 -3.955 -18.350 1.00 98.12 185 ILE A CA 1
ATOM 1467 C C . ILE A 1 185 ? 9.990 -3.893 -18.439 1.00 98.12 185 ILE A C 1
ATOM 1469 O O . ILE A 1 185 ? 9.442 -4.139 -19.505 1.00 98.12 185 ILE A O 1
ATOM 1473 N N . ASN A 1 186 ? 9.319 -3.580 -17.334 1.00 97.69 186 ASN A N 1
ATOM 1474 C CA . ASN A 1 186 ? 7.869 -3.412 -17.279 1.00 97.69 186 ASN A CA 1
ATOM 1475 C C . ASN A 1 186 ? 7.550 -2.051 -16.675 1.00 97.69 186 ASN A C 1
ATOM 1477 O O . ASN A 1 186 ? 7.795 -1.829 -15.490 1.00 97.69 186 ASN A O 1
ATOM 1481 N N . ALA A 1 187 ? 6.995 -1.156 -17.477 1.00 97.38 187 ALA A N 1
ATOM 1482 C CA . ALA A 1 187 ? 6.434 0.101 -17.024 1.00 97.38 187 ALA A CA 1
ATOM 1483 C C . ALA A 1 187 ? 4.919 -0.025 -16.875 1.00 97.38 187 ALA A C 1
ATOM 1485 O O . ALA A 1 187 ? 4.258 -0.565 -17.757 1.00 97.38 187 ALA A O 1
ATOM 1486 N N . TYR A 1 188 ? 4.387 0.501 -15.778 1.00 95.06 188 TYR A N 1
ATOM 1487 C CA . TYR A 1 188 ? 2.961 0.597 -15.493 1.00 95.06 188 TYR A CA 1
ATOM 1488 C C . TYR A 1 188 ? 2.596 2.068 -15.341 1.00 95.06 188 TYR A C 1
ATOM 1490 O O . TYR A 1 188 ? 3.213 2.767 -14.534 1.00 95.06 188 TYR A O 1
ATOM 1498 N N . ILE A 1 189 ? 1.599 2.507 -16.101 1.00 94.75 189 ILE A N 1
ATOM 1499 C CA . ILE A 1 189 ? 1.095 3.880 -16.118 1.00 94.75 189 ILE A CA 1
ATOM 1500 C C . ILE A 1 189 ? -0.366 3.829 -15.667 1.00 94.75 189 ILE A C 1
ATOM 1502 O O . ILE A 1 189 ? -1.226 3.330 -16.396 1.00 94.75 189 ILE A O 1
ATOM 1506 N N . ARG A 1 190 ? -0.643 4.312 -14.453 1.00 91.06 190 ARG A N 1
ATOM 1507 C CA . ARG A 1 190 ? -1.970 4.279 -13.817 1.00 91.06 190 ARG A CA 1
ATOM 1508 C C . ARG A 1 190 ? -2.531 5.691 -13.743 1.00 91.06 190 ARG A C 1
ATOM 1510 O O . ARG A 1 190 ? -1.970 6.520 -13.035 1.00 91.06 190 ARG A O 1
ATOM 1517 N N . GLY A 1 191 ? -3.611 5.976 -14.462 1.00 84.56 191 GLY A N 1
ATOM 1518 C CA . GLY A 1 191 ? -4.181 7.323 -14.536 1.00 84.56 191 GLY A CA 1
ATOM 1519 C C . GLY A 1 191 ? -5.328 7.419 -15.536 1.00 84.56 191 GLY A C 1
ATOM 1520 O O . GLY A 1 191 ? -5.781 6.407 -16.063 1.00 84.56 191 GLY A O 1
ATOM 1521 N N . GLU A 1 192 ? -5.804 8.633 -15.798 1.00 77.81 192 GLU A N 1
ATOM 1522 C CA . GLU A 1 192 ? -6.897 8.886 -16.743 1.00 77.81 192 GLU A CA 1
ATOM 1523 C C . GLU A 1 192 ? -6.444 8.668 -18.200 1.00 77.81 192 GLU A C 1
ATOM 1525 O O . GLU A 1 192 ? -5.766 9.510 -18.798 1.00 77.81 192 GLU A O 1
ATOM 1530 N N . VAL A 1 193 ? -6.820 7.515 -18.762 1.00 75.12 193 VAL A N 1
ATOM 1531 C CA . VAL A 1 193 ? -6.475 7.107 -20.133 1.00 75.12 193 VAL A CA 1
ATOM 1532 C C . VAL A 1 193 ? -7.142 8.010 -21.172 1.00 75.12 193 VAL A C 1
ATOM 1534 O O . VAL A 1 193 ? -8.297 8.403 -21.024 1.00 75.12 193 VAL A O 1
ATOM 1537 N N . GLY A 1 194 ? -6.420 8.293 -22.259 1.00 67.00 194 GLY A N 1
ATOM 1538 C CA . GLY A 1 194 ? -6.946 8.997 -23.433 1.00 67.00 194 GLY A CA 1
ATOM 1539 C C . GLY A 1 194 ? -6.859 10.524 -23.366 1.00 67.00 194 GLY A C 1
ATOM 1540 O O . GLY A 1 194 ? -7.263 11.200 -24.311 1.00 67.00 194 GLY A O 1
ATOM 1541 N N . SER A 1 195 ? -6.309 11.089 -22.287 1.00 73.00 195 SER A N 1
ATOM 1542 C CA . SER A 1 195 ? -5.946 12.509 -22.251 1.00 73.00 195 SER A CA 1
ATOM 1543 C C . SER A 1 195 ? -4.633 12.764 -23.010 1.00 73.00 195 SER A C 1
ATOM 1545 O O . SER A 1 195 ? -3.756 11.904 -23.055 1.00 73.00 195 SER A O 1
ATOM 1547 N N . VAL A 1 196 ? -4.454 13.966 -23.576 1.00 73.88 196 VAL A N 1
ATOM 1548 C CA . VAL A 1 196 ? -3.194 14.361 -24.255 1.00 73.88 196 VAL A CA 1
ATOM 1549 C C . VAL A 1 196 ? -1.989 14.179 -23.325 1.00 73.88 196 VAL A C 1
ATOM 1551 O O . VAL A 1 196 ? -0.968 13.625 -23.720 1.00 73.88 196 VAL A O 1
ATOM 1554 N N . LYS A 1 197 ? -2.158 14.553 -22.053 1.00 84.31 197 LYS A N 1
ATOM 1555 C CA . LYS A 1 197 ? -1.160 14.369 -20.995 1.00 84.31 197 LYS A CA 1
ATOM 1556 C C . LYS A 1 197 ? -0.796 12.892 -20.791 1.00 84.31 197 LYS A C 1
ATOM 1558 O O . LYS A 1 197 ? 0.356 12.581 -20.518 1.00 84.31 197 LYS A O 1
ATOM 1563 N N . TYR A 1 198 ? -1.755 11.978 -20.931 1.00 85.31 198 TYR A N 1
ATOM 1564 C CA . TYR A 1 198 ? -1.517 10.542 -20.778 1.00 85.31 198 TYR A CA 1
ATOM 1565 C C . TYR A 1 198 ? -0.652 9.973 -21.913 1.00 85.31 198 TYR A C 1
ATOM 1567 O O . TYR A 1 198 ? 0.289 9.227 -21.654 1.00 85.31 198 TYR A O 1
ATOM 1575 N N . GLU A 1 199 ? -0.904 10.385 -23.158 1.00 89.25 199 GLU A N 1
ATOM 1576 C CA . GLU A 1 199 ? -0.077 10.001 -24.313 1.00 89.25 199 GLU A CA 1
ATOM 1577 C C . GLU A 1 199 ? 1.352 10.555 -24.220 1.00 89.25 199 GLU A C 1
ATOM 1579 O O . GLU A 1 199 ? 2.324 9.859 -24.523 1.00 89.25 199 GLU A O 1
ATOM 1584 N N . GLU A 1 200 ? 1.507 11.793 -23.744 1.00 92.62 200 GLU A N 1
ATOM 1585 C CA . GLU A 1 200 ? 2.821 12.385 -23.464 1.00 92.62 200 GLU A CA 1
ATOM 1586 C C . GLU A 1 200 ? 3.599 11.568 -22.422 1.00 92.62 200 GLU A C 1
ATOM 1588 O O . GLU A 1 200 ? 4.783 11.291 -22.621 1.00 92.62 200 GLU A O 1
ATOM 1593 N N . ILE A 1 201 ? 2.926 11.106 -21.361 1.00 94.69 201 ILE A N 1
ATOM 1594 C CA . ILE A 1 201 ? 3.527 10.246 -20.331 1.00 94.69 201 ILE A CA 1
ATOM 1595 C C . ILE A 1 201 ? 3.954 8.894 -20.916 1.00 94.69 201 ILE A C 1
ATOM 1597 O O . ILE A 1 201 ? 5.054 8.423 -20.621 1.00 94.69 201 ILE A O 1
ATOM 1601 N N . ILE A 1 202 ? 3.133 8.267 -21.769 1.00 94.06 202 ILE A N 1
ATOM 1602 C CA . ILE A 1 202 ? 3.512 7.020 -22.455 1.00 94.06 202 ILE A CA 1
ATOM 1603 C C . ILE A 1 202 ? 4.782 7.236 -23.284 1.00 94.06 202 ILE A C 1
ATOM 1605 O O . ILE A 1 202 ? 5.694 6.410 -23.234 1.00 94.06 202 ILE A O 1
ATOM 1609 N N . ASN A 1 203 ? 4.864 8.336 -24.032 1.00 95.44 203 ASN A N 1
ATOM 1610 C CA . ASN A 1 203 ? 6.033 8.635 -24.855 1.00 95.44 203 ASN A CA 1
ATOM 1611 C C . ASN A 1 203 ? 7.282 8.917 -24.009 1.00 95.44 203 ASN A C 1
ATOM 1613 O O . ASN A 1 203 ? 8.346 8.395 -24.330 1.00 95.44 203 ASN A O 1
ATOM 1617 N N . GLU A 1 204 ? 7.163 9.643 -22.892 1.00 96.88 204 GLU A N 1
ATOM 1618 C CA . GLU A 1 204 ? 8.277 9.821 -21.951 1.00 96.88 204 GLU A CA 1
ATOM 1619 C C . GLU A 1 204 ? 8.770 8.467 -21.417 1.00 96.88 204 GLU A C 1
ATOM 1621 O O . GLU A 1 204 ? 9.971 8.204 -21.409 1.00 96.88 204 GLU A O 1
ATOM 1626 N N . VAL A 1 205 ? 7.857 7.561 -21.048 1.00 97.50 205 VAL A N 1
ATOM 1627 C CA . VAL A 1 205 ? 8.205 6.200 -20.607 1.00 97.50 205 VAL A CA 1
ATOM 1628 C C . VAL A 1 205 ? 8.942 5.422 -21.698 1.00 97.50 205 VAL A C 1
ATOM 1630 O O . VAL A 1 205 ? 9.934 4.755 -21.401 1.00 97.50 205 VAL A O 1
ATOM 1633 N N . LYS A 1 206 ? 8.499 5.505 -22.957 1.00 97.31 206 LYS A N 1
ATOM 1634 C CA . LYS A 1 206 ? 9.200 4.869 -24.085 1.00 97.31 206 LYS A CA 1
ATOM 1635 C C . LYS A 1 206 ? 10.612 5.422 -24.250 1.00 97.31 206 LYS A C 1
ATOM 1637 O O . LYS A 1 206 ? 11.544 4.638 -24.415 1.00 97.31 206 LYS A O 1
ATOM 1642 N N . GLU A 1 207 ? 10.787 6.736 -24.136 1.00 97.62 207 GLU A N 1
ATOM 1643 C CA . GLU A 1 207 ? 12.106 7.368 -24.206 1.00 97.62 207 GLU A CA 1
ATOM 1644 C C . GLU A 1 207 ? 13.008 6.964 -23.031 1.00 97.62 207 GLU A C 1
ATOM 1646 O O . GLU A 1 207 ? 14.188 6.698 -23.245 1.00 97.62 207 GLU A O 1
ATOM 1651 N N . VAL A 1 208 ? 12.472 6.810 -21.813 1.00 98.19 208 VAL A N 1
ATOM 1652 C CA . VAL A 1 208 ? 13.228 6.253 -20.673 1.00 98.19 208 VAL A CA 1
ATOM 1653 C C . VAL A 1 208 ? 13.688 4.824 -20.965 1.00 98.19 208 VAL A C 1
ATOM 1655 O O . VAL A 1 208 ? 14.852 4.486 -20.743 1.00 98.19 208 VAL A O 1
ATOM 1658 N N . ILE A 1 209 ? 12.795 3.970 -21.476 1.00 97.75 209 ILE A N 1
ATOM 1659 C CA . ILE A 1 209 ? 13.121 2.578 -21.820 1.00 97.75 209 ILE A CA 1
ATOM 1660 C C . ILE A 1 209 ? 14.201 2.536 -22.903 1.00 97.75 209 ILE A C 1
ATOM 1662 O O . ILE A 1 209 ? 15.178 1.800 -22.769 1.00 97.75 209 ILE A O 1
ATOM 1666 N N . LYS A 1 210 ? 14.056 3.353 -23.946 1.00 97.06 210 LYS A N 1
ATOM 1667 C CA . LYS A 1 210 ? 15.032 3.498 -25.026 1.00 97.06 210 LYS A CA 1
ATOM 1668 C C . LYS A 1 210 ? 16.387 3.972 -24.513 1.00 97.06 210 LYS A C 1
ATOM 1670 O O . LYS A 1 210 ? 17.399 3.378 -24.865 1.00 97.06 210 LYS A O 1
ATOM 1675 N N . TYR A 1 211 ? 16.412 4.973 -23.636 1.00 97.50 211 TYR A N 1
ATOM 1676 C CA . TYR A 1 211 ? 17.638 5.473 -23.015 1.00 97.50 211 TYR A CA 1
ATOM 1677 C C . TYR A 1 211 ? 18.363 4.390 -22.204 1.00 97.50 211 TYR A C 1
ATOM 1679 O O . TYR A 1 211 ? 19.577 4.234 -22.307 1.00 97.50 211 TYR A O 1
ATOM 1687 N N . VAL A 1 212 ? 17.620 3.611 -21.415 1.00 96.81 212 VAL A N 1
ATOM 1688 C CA . VAL A 1 212 ? 18.183 2.525 -20.600 1.00 96.81 212 VAL A CA 1
ATOM 1689 C C . VAL A 1 212 ? 18.722 1.380 -21.465 1.00 96.81 212 VAL A C 1
ATOM 1691 O O . VAL A 1 212 ? 19.782 0.821 -21.155 1.00 96.81 212 VAL A O 1
ATOM 1694 N N . LEU A 1 213 ? 17.985 1.011 -22.517 1.00 95.56 213 LEU A N 1
ATOM 1695 C CA . LEU A 1 213 ? 18.338 -0.083 -23.423 1.00 95.56 213 LEU A CA 1
ATOM 1696 C C . LEU A 1 213 ? 19.481 0.271 -24.373 1.00 95.56 213 LEU A C 1
ATOM 1698 O O . LEU A 1 213 ? 20.255 -0.624 -24.707 1.00 95.56 213 LEU A O 1
ATOM 1702 N N . GLU A 1 214 ? 19.601 1.540 -24.766 1.00 94.12 214 GLU A N 1
ATOM 1703 C CA . GLU A 1 214 ? 20.614 2.025 -25.706 1.00 94.12 214 GLU A CA 1
ATOM 1704 C C . GLU A 1 214 ? 20.635 1.157 -26.980 1.00 94.12 214 GLU A C 1
ATOM 1706 O O . GLU A 1 214 ? 19.608 1.031 -27.648 1.00 94.12 214 GLU A O 1
ATOM 1711 N N . ASP A 1 215 ? 21.753 0.498 -27.283 1.00 91.31 215 ASP A N 1
ATOM 1712 C CA . ASP A 1 215 ? 21.939 -0.339 -28.472 1.00 91.31 215 ASP A CA 1
ATOM 1713 C C . ASP A 1 215 ? 21.055 -1.597 -28.479 1.00 91.31 215 ASP A C 1
ATOM 1715 O O . ASP A 1 215 ? 20.861 -2.222 -29.520 1.00 91.31 215 ASP A O 1
ATOM 1719 N N . LEU A 1 216 ? 20.504 -1.990 -27.324 1.00 92.50 216 LEU A N 1
ATOM 1720 C CA . LEU A 1 216 ? 19.545 -3.093 -27.240 1.00 92.50 216 LEU A CA 1
ATOM 1721 C C . LEU A 1 216 ? 18.133 -2.691 -27.673 1.00 92.50 216 LEU A C 1
ATOM 1723 O O . LEU A 1 216 ? 17.263 -3.561 -27.775 1.00 92.50 216 LEU A O 1
ATOM 1727 N N . TYR A 1 217 ? 17.865 -1.396 -27.850 1.00 93.38 217 TYR A N 1
ATOM 1728 C CA . TYR A 1 217 ? 16.535 -0.932 -28.199 1.00 93.38 217 TYR A CA 1
ATOM 1729 C C . TYR A 1 217 ? 16.158 -1.375 -29.614 1.00 93.38 217 TYR A C 1
ATOM 1731 O O . TYR A 1 217 ? 16.839 -1.079 -30.593 1.00 93.38 217 TYR A O 1
ATOM 1739 N N . ASN A 1 218 ? 15.008 -2.032 -29.719 1.00 91.50 218 ASN A N 1
ATOM 1740 C CA . ASN A 1 218 ? 14.332 -2.283 -30.981 1.00 91.50 218 ASN A CA 1
ATOM 1741 C C . ASN A 1 218 ? 12.842 -1.990 -30.789 1.00 91.50 218 ASN A C 1
ATOM 1743 O O . ASN A 1 218 ? 12.237 -2.514 -29.850 1.00 91.50 218 ASN A O 1
ATOM 1747 N N . GLU A 1 219 ? 12.248 -1.203 -31.684 1.00 89.56 219 GLU A N 1
ATOM 1748 C CA . GLU A 1 219 ? 10.822 -0.853 -31.654 1.00 89.56 219 GLU A CA 1
ATOM 1749 C C . GLU A 1 219 ? 9.932 -2.107 -31.610 1.00 89.56 219 GLU A C 1
ATOM 1751 O O . GLU A 1 219 ? 8.963 -2.158 -30.861 1.00 89.56 219 GLU A O 1
ATOM 1756 N N . GLU A 1 220 ? 10.308 -3.174 -32.323 1.00 90.38 220 GLU A N 1
ATOM 1757 C CA . GLU A 1 220 ? 9.546 -4.433 -32.349 1.00 90.38 220 GLU A CA 1
ATOM 1758 C C . GLU A 1 220 ? 9.568 -5.195 -31.013 1.00 90.38 220 GLU A C 1
ATOM 1760 O O . GLU A 1 220 ? 8.717 -6.051 -30.758 1.00 90.38 220 GLU A O 1
ATOM 1765 N N . SER A 1 221 ? 10.549 -4.910 -30.148 1.00 87.06 221 SER A N 1
ATOM 1766 C CA . SER A 1 221 ? 10.646 -5.532 -28.822 1.00 87.06 221 SER A CA 1
ATOM 1767 C C . SER A 1 221 ? 9.720 -4.879 -27.793 1.00 87.06 221 SER A C 1
ATOM 1769 O O . SER A 1 221 ? 9.426 -5.484 -26.756 1.00 87.06 221 SER A O 1
ATOM 1771 N N . LEU A 1 222 ? 9.243 -3.666 -28.090 1.00 94.50 222 LEU A N 1
ATOM 1772 C CA . LEU A 1 222 ? 8.375 -2.880 -27.234 1.00 94.50 222 LEU A CA 1
ATOM 1773 C C . LEU A 1 222 ? 6.920 -3.324 -27.402 1.00 94.50 222 LEU A C 1
ATOM 1775 O O . LEU A 1 222 ? 6.330 -3.246 -28.477 1.00 94.50 222 LEU A O 1
ATOM 1779 N N . LYS A 1 223 ? 6.302 -3.765 -26.309 1.00 95.81 223 LYS A N 1
ATOM 1780 C CA . LYS A 1 223 ? 4.892 -4.163 -26.283 1.00 95.81 223 LYS A CA 1
ATOM 1781 C C . LYS A 1 223 ? 4.119 -3.208 -25.397 1.00 95.81 223 LYS A C 1
ATOM 1783 O O . LYS A 1 223 ? 4.362 -3.161 -24.191 1.00 95.81 223 LYS A O 1
ATOM 1788 N N . VAL A 1 224 ? 3.164 -2.504 -25.994 1.00 94.56 224 VAL A N 1
ATOM 1789 C CA . VAL A 1 224 ? 2.191 -1.674 -25.279 1.00 94.56 224 VAL A CA 1
ATOM 1790 C C . VAL A 1 224 ? 0.892 -2.460 -25.152 1.00 94.56 224 VAL A C 1
ATOM 1792 O O . VAL A 1 224 ? 0.410 -3.034 -26.129 1.00 94.56 224 VAL A O 1
ATOM 1795 N N . ARG A 1 225 ? 0.351 -2.541 -23.938 1.00 93.38 225 ARG A N 1
ATOM 1796 C CA . ARG A 1 225 ? -0.919 -3.211 -23.653 1.00 93.38 225 ARG A CA 1
ATOM 1797 C C . ARG A 1 225 ? -1.733 -2.368 -22.697 1.00 93.38 225 ARG A C 1
ATOM 1799 O O . ARG A 1 225 ? -1.226 -1.958 -21.658 1.00 93.38 225 ARG A O 1
ATOM 1806 N N . GLU A 1 226 ? -2.998 -2.187 -23.023 1.00 91.81 226 GLU A N 1
ATOM 1807 C CA . GLU A 1 226 ? -3.972 -1.626 -22.100 1.00 91.81 226 GLU A CA 1
ATOM 1808 C C . GLU A 1 226 ? -4.632 -2.755 -21.319 1.00 91.81 226 GLU A C 1
ATOM 1810 O O . GLU A 1 226 ? -4.894 -3.846 -21.834 1.00 91.81 226 GLU A O 1
ATOM 1815 N N . SER A 1 227 ? -4.864 -2.501 -20.043 1.00 88.25 227 SER A N 1
ATOM 1816 C CA . SER A 1 227 ? -5.539 -3.418 -19.142 1.00 88.25 227 SER A CA 1
ATOM 1817 C C . SER A 1 227 ? -6.283 -2.629 -18.077 1.00 88.25 227 SER A C 1
ATOM 1819 O O . SER A 1 227 ? -6.223 -1.399 -18.017 1.00 88.25 227 SER A O 1
ATOM 1821 N N . THR A 1 228 ? -6.997 -3.342 -17.223 1.00 86.56 228 THR A N 1
ATOM 1822 C CA . THR A 1 228 ? -7.660 -2.758 -16.069 1.00 86.56 228 THR A CA 1
ATOM 1823 C C . THR A 1 228 ? -7.214 -3.531 -14.845 1.00 86.56 228 THR A C 1
ATOM 1825 O O . THR A 1 228 ? -7.363 -4.751 -14.793 1.00 86.56 228 THR A O 1
ATOM 1828 N N . GLU A 1 229 ? -6.646 -2.828 -13.873 1.00 85.12 229 GLU A N 1
ATOM 1829 C CA . GLU A 1 229 ? -6.338 -3.395 -12.568 1.00 85.12 229 GLU A CA 1
ATOM 1830 C C . GLU A 1 229 ? -7.519 -3.156 -11.632 1.00 85.12 229 GLU A C 1
ATOM 1832 O O . GLU A 1 229 ? -8.141 -2.093 -11.633 1.00 85.12 229 GLU A O 1
ATOM 1837 N N . THR A 1 230 ? -7.841 -4.162 -10.826 1.00 82.56 230 THR A N 1
ATOM 1838 C CA . THR A 1 230 ? -8.803 -4.017 -9.735 1.00 82.56 230 THR A CA 1
ATOM 1839 C C . THR A 1 230 ? -8.032 -3.658 -8.478 1.00 82.56 230 THR A C 1
ATOM 1841 O O . THR A 1 230 ? -7.269 -4.477 -7.964 1.00 82.56 230 THR A O 1
ATOM 1844 N N . ILE A 1 231 ? -8.223 -2.436 -7.992 1.00 82.56 231 ILE A N 1
ATOM 1845 C CA . ILE A 1 231 ? -7.781 -2.037 -6.658 1.00 82.56 231 ILE A CA 1
ATOM 1846 C C . ILE A 1 231 ? -8.972 -2.084 -5.705 1.00 82.56 231 ILE A C 1
ATOM 1848 O O . ILE A 1 231 ? -10.126 -1.954 -6.116 1.00 82.56 231 ILE A O 1
ATOM 1852 N N . TYR A 1 232 ? -8.688 -2.262 -4.422 1.00 82.44 232 TYR A N 1
ATOM 1853 C CA . TYR A 1 232 ? -9.704 -2.254 -3.382 1.00 82.44 232 TYR A CA 1
ATOM 1854 C C . TYR A 1 232 ? -9.555 -0.986 -2.558 1.00 82.44 232 TYR A C 1
ATOM 1856 O O . TYR A 1 232 ? -8.489 -0.705 -2.016 1.00 82.44 232 TYR A O 1
ATOM 1864 N N . GLU A 1 233 ? -10.635 -0.224 -2.463 1.00 85.19 233 GLU A N 1
ATOM 1865 C CA . GLU A 1 233 ? -10.688 0.982 -1.646 1.00 85.19 233 GLU A CA 1
ATOM 1866 C C . GLU A 1 233 ? -11.716 0.819 -0.525 1.00 85.19 233 GLU A C 1
ATOM 1868 O O . GLU A 1 233 ? -12.715 0.117 -0.708 1.00 85.19 233 GLU A O 1
ATOM 1873 N N . PRO A 1 234 ? -11.549 1.518 0.610 1.00 88.12 234 PRO A N 1
ATOM 1874 C CA . PRO A 1 234 ? -12.618 1.657 1.585 1.00 88.12 234 PRO A CA 1
ATOM 1875 C C . PRO A 1 234 ? -13.895 2.197 0.922 1.00 88.12 234 PRO A C 1
ATOM 1877 O O . PRO A 1 234 ? -13.884 3.227 0.243 1.00 88.12 234 PRO A O 1
ATOM 1880 N N . MET A 1 235 ? -15.022 1.521 1.138 1.00 89.81 235 MET A N 1
ATOM 1881 C CA . MET A 1 235 ? -16.339 2.023 0.744 1.00 89.81 235 MET A CA 1
ATOM 1882 C C . MET A 1 235 ? -16.732 3.264 1.559 1.00 89.81 235 MET A C 1
ATOM 1884 O O . MET A 1 235 ? -17.429 4.146 1.058 1.00 89.81 235 MET A O 1
ATOM 1888 N N . VAL A 1 236 ? -16.281 3.341 2.812 1.00 90.50 236 VAL A N 1
ATOM 1889 C CA . VAL A 1 236 ? -16.511 4.473 3.709 1.00 90.50 236 VAL A CA 1
ATOM 1890 C C . VAL A 1 236 ? -15.283 5.379 3.726 1.00 90.50 236 VAL A C 1
ATOM 1892 O O . VAL A 1 236 ? -14.150 4.913 3.788 1.00 90.50 236 VAL A O 1
ATOM 1895 N N . ASN A 1 237 ? -15.508 6.694 3.698 1.00 88.88 237 ASN A N 1
ATOM 1896 C CA . ASN A 1 237 ? -14.434 7.682 3.734 1.00 88.88 237 ASN A CA 1
ATOM 1897 C C . ASN A 1 237 ? -13.521 7.481 4.972 1.00 88.88 237 ASN A C 1
ATOM 1899 O O . ASN A 1 237 ? -14.049 7.395 6.085 1.00 88.88 237 ASN A O 1
ATOM 1903 N N . PRO A 1 238 ? -12.182 7.491 4.815 1.00 86.94 238 PRO A N 1
ATOM 1904 C CA . PRO A 1 238 ? -11.220 7.372 5.916 1.00 86.94 238 PRO A CA 1
ATOM 1905 C C . PRO A 1 238 ? -11.481 8.264 7.137 1.00 86.94 238 PRO A C 1
ATOM 1907 O O . PRO A 1 238 ? -11.364 7.808 8.274 1.00 86.94 238 PRO A O 1
ATOM 1910 N N . ASN A 1 239 ? -11.896 9.516 6.933 1.00 88.88 239 ASN A N 1
ATOM 1911 C CA . ASN A 1 239 ? -12.192 10.440 8.031 1.00 88.88 239 ASN A CA 1
ATOM 1912 C C . ASN A 1 239 ? -13.404 9.979 8.845 1.00 88.88 239 ASN A C 1
ATOM 1914 O O . ASN A 1 239 ? -13.421 10.128 10.063 1.00 88.88 239 ASN A O 1
ATOM 1918 N N . LYS A 1 240 ? -14.389 9.361 8.188 1.00 91.69 240 LYS A N 1
ATOM 1919 C CA . LYS A 1 240 ? -15.567 8.802 8.855 1.00 91.69 240 LYS A CA 1
ATOM 1920 C C . LYS A 1 240 ? -15.239 7.507 9.604 1.00 91.69 240 LYS A C 1
ATOM 1922 O O . LYS A 1 240 ? -15.817 7.254 10.654 1.00 91.69 240 LYS A O 1
ATOM 1927 N N . ILE A 1 241 ? -14.284 6.714 9.109 1.00 92.19 241 ILE A N 1
ATOM 1928 C CA . ILE A 1 241 ? -13.744 5.551 9.838 1.00 92.19 241 ILE A CA 1
ATOM 1929 C C . ILE A 1 241 ? -13.083 6.015 11.146 1.00 92.19 241 ILE A C 1
ATOM 1931 O O . ILE A 1 241 ? -13.335 5.445 12.207 1.00 92.19 241 ILE A O 1
ATOM 1935 N N . ARG A 1 242 ? -12.285 7.089 11.086 1.00 92.19 242 ARG A N 1
ATOM 1936 C CA . ARG A 1 242 ? -11.664 7.714 12.264 1.00 92.19 242 ARG A CA 1
ATOM 1937 C C . ARG A 1 242 ? -12.710 8.259 13.240 1.00 92.19 242 ARG A C 1
ATOM 1939 O O . ARG A 1 242 ? -12.641 7.961 14.426 1.00 92.19 242 ARG A O 1
ATOM 1946 N N . GLU A 1 243 ? -13.689 9.017 12.747 1.00 94.12 243 GLU A N 1
ATOM 1947 C CA . GLU A 1 243 ? -14.808 9.527 13.554 1.00 94.12 243 GLU A CA 1
ATOM 1948 C C . GLU A 1 243 ? -15.547 8.392 14.274 1.00 94.12 243 GLU A C 1
ATOM 1950 O O . GLU A 1 243 ? -15.802 8.482 15.476 1.00 94.12 243 GLU A O 1
ATOM 1955 N N . ALA A 1 244 ? -15.827 7.299 13.558 1.00 95.69 244 ALA A N 1
ATOM 1956 C CA . ALA A 1 244 ? -16.450 6.115 14.126 1.00 95.69 244 ALA A CA 1
ATOM 1957 C C . ALA A 1 244 ? -15.606 5.524 15.259 1.00 95.69 244 ALA A C 1
ATOM 1959 O O . ALA A 1 244 ? -16.143 5.338 16.344 1.00 95.69 244 ALA A O 1
ATOM 1960 N N . LEU A 1 245 ? -14.296 5.310 15.075 1.00 95.56 245 LEU A N 1
ATOM 1961 C CA . LEU A 1 245 ? -13.428 4.795 16.145 1.00 95.56 245 LEU A CA 1
ATOM 1962 C C . LEU A 1 245 ? -13.530 5.634 17.425 1.00 95.56 245 LEU A C 1
ATOM 1964 O O . LEU A 1 245 ? -13.706 5.085 18.512 1.00 95.56 245 LEU A O 1
ATOM 1968 N N . ILE A 1 246 ? -13.451 6.959 17.298 1.00 96.00 246 ILE A N 1
ATOM 1969 C CA . ILE A 1 246 ? -13.535 7.873 18.442 1.00 96.00 246 ILE A CA 1
ATOM 1970 C C . ILE A 1 246 ? -14.891 7.778 19.134 1.00 96.00 246 ILE A C 1
ATOM 1972 O O . ILE A 1 246 ? -14.954 7.687 20.362 1.00 96.00 246 ILE A O 1
ATOM 1976 N N . TYR A 1 247 ? -15.973 7.741 18.358 1.00 97.12 247 TYR A N 1
ATOM 1977 C CA . TYR A 1 247 ? -17.307 7.557 18.908 1.00 97.12 247 TYR A CA 1
ATOM 1978 C C . TYR A 1 247 ? -17.444 6.217 19.642 1.00 97.12 247 TYR A C 1
ATOM 1980 O O . TYR A 1 247 ? -17.966 6.178 20.757 1.00 97.12 247 TYR A O 1
ATOM 1988 N N . GLU A 1 248 ? -16.957 5.121 19.055 1.00 97.44 248 GLU A N 1
ATOM 1989 C CA . GLU A 1 248 ? -17.059 3.796 19.667 1.00 97.44 248 GLU A CA 1
ATOM 1990 C C . GLU A 1 248 ? -16.251 3.697 20.962 1.00 97.44 248 GLU A C 1
ATOM 1992 O O . GLU A 1 248 ? -16.729 3.107 21.926 1.00 97.44 248 GLU A O 1
ATOM 1997 N N . LEU A 1 249 ? -15.070 4.318 21.043 1.00 97.19 249 LEU A N 1
ATOM 1998 C CA . LEU A 1 249 ? -14.295 4.378 22.287 1.00 97.19 249 LEU A CA 1
ATOM 1999 C C . LEU A 1 249 ? -15.058 5.109 23.401 1.00 97.19 249 LEU A C 1
ATOM 2001 O O . LEU A 1 249 ? -15.114 4.626 24.537 1.00 97.19 249 LEU A O 1
ATOM 2005 N N . LEU A 1 250 ? -15.686 6.246 23.079 1.00 96.88 250 LEU A N 1
ATOM 2006 C CA . LEU A 1 250 ? -16.528 6.991 24.021 1.00 96.88 250 LEU A CA 1
ATOM 2007 C C . LEU A 1 250 ? -17.727 6.156 24.474 1.00 96.88 250 LEU A C 1
ATOM 2009 O O . LEU A 1 250 ? -18.034 6.100 25.666 1.00 96.88 250 LEU A O 1
ATOM 2013 N N . TRP A 1 251 ? -18.395 5.484 23.535 1.00 97.00 251 TRP A N 1
ATOM 2014 C CA . TRP A 1 251 ? -19.530 4.621 23.836 1.00 97.00 251 TRP A CA 1
ATOM 2015 C C . TRP A 1 251 ? -19.127 3.444 24.729 1.00 97.00 251 TRP A C 1
ATOM 2017 O O . TRP A 1 251 ? -19.746 3.253 25.774 1.00 97.00 251 TRP A O 1
ATOM 2027 N N . LEU A 1 252 ? -18.058 2.718 24.382 1.00 97.56 252 LEU A N 1
ATOM 2028 C CA . LEU A 1 252 ? -17.522 1.591 25.154 1.00 97.56 252 LEU A CA 1
ATOM 2029 C C . LEU A 1 252 ? -17.118 2.003 26.575 1.00 97.56 252 LEU A C 1
ATOM 2031 O O . LEU A 1 252 ? -17.333 1.247 27.522 1.00 97.56 252 LEU A O 1
ATOM 2035 N N . THR A 1 253 ? -16.590 3.217 26.737 1.00 96.62 253 THR A N 1
ATOM 2036 C CA . THR A 1 253 ? -16.287 3.785 28.057 1.00 96.62 253 THR A CA 1
ATOM 2037 C C . THR A 1 253 ? -17.572 4.066 28.835 1.00 96.62 253 THR A C 1
ATOM 2039 O O . THR A 1 253 ? -17.723 3.659 29.984 1.00 96.62 253 THR A O 1
ATOM 2042 N N . ARG A 1 254 ? -18.556 4.702 28.191 1.00 95.94 254 ARG A N 1
ATOM 2043 C CA . ARG A 1 254 ? -19.835 5.068 28.813 1.00 95.94 254 ARG A CA 1
ATOM 2044 C C . ARG A 1 254 ? -20.657 3.861 29.268 1.00 95.94 254 ARG A C 1
ATOM 2046 O O . ARG A 1 254 ? -21.344 3.956 30.282 1.00 95.94 254 ARG A O 1
ATOM 2053 N N . VAL A 1 255 ? -20.628 2.759 28.520 1.00 95.69 255 VAL A N 1
ATOM 2054 C CA . VAL A 1 255 ? -21.360 1.531 28.878 1.00 95.69 255 VAL A CA 1
ATOM 2055 C C . VAL A 1 255 ? -20.586 0.630 29.846 1.00 95.69 255 VAL A C 1
ATOM 2057 O O . VAL A 1 255 ? -21.112 -0.401 30.250 1.00 95.69 255 VAL A O 1
ATOM 2060 N N . GLY A 1 256 ? -19.368 1.014 30.242 1.00 95.94 256 GLY A N 1
ATOM 2061 C CA . GLY A 1 256 ? -18.574 0.301 31.245 1.00 95.94 256 GLY A CA 1
ATOM 2062 C C . GLY A 1 256 ? -17.723 -0.847 30.705 1.00 95.94 256 GLY A C 1
ATOM 2063 O O . GLY A 1 256 ? -17.111 -1.558 31.498 1.00 95.94 256 GLY A O 1
ATOM 2064 N N . VAL A 1 257 ? -17.631 -1.014 29.379 1.00 97.00 257 VAL A N 1
ATOM 2065 C CA . VAL A 1 257 ? -16.709 -1.992 28.773 1.00 97.00 257 VAL A CA 1
ATOM 2066 C C . VAL A 1 257 ? -15.263 -1.576 29.007 1.00 97.00 257 VAL A C 1
ATOM 2068 O O . VAL A 1 257 ? -14.422 -2.427 29.278 1.00 97.00 257 VAL A O 1
ATOM 2071 N N . ILE A 1 258 ? -14.973 -0.276 28.911 1.00 97.06 258 ILE A N 1
ATOM 2072 C CA . ILE A 1 258 ? -13.648 0.298 29.158 1.00 97.06 258 ILE A CA 1
ATOM 2073 C C . ILE A 1 258 ? -13.724 1.174 30.403 1.00 97.06 258 ILE A C 1
ATOM 2075 O O . ILE A 1 258 ? -14.508 2.115 30.461 1.00 97.06 258 ILE A O 1
ATOM 2079 N N . ASN A 1 259 ? -12.867 0.900 31.382 1.00 95.25 259 ASN A N 1
ATOM 2080 C CA . ASN A 1 259 ? -12.747 1.689 32.602 1.00 95.25 259 ASN A CA 1
ATOM 2081 C C . ASN A 1 259 ? -11.330 2.258 32.709 1.00 95.25 259 ASN A C 1
ATOM 2083 O O . ASN A 1 259 ? -10.363 1.559 32.425 1.00 95.25 259 ASN A O 1
ATOM 2087 N N . GLY A 1 260 ? -11.199 3.518 33.133 1.00 91.62 260 GLY A N 1
ATOM 2088 C CA . GLY A 1 260 ? -9.895 4.172 33.327 1.00 91.62 260 GLY A CA 1
ATOM 2089 C C . GLY A 1 260 ? -9.293 4.846 32.085 1.00 91.62 260 GLY A C 1
ATOM 2090 O O . GLY A 1 260 ? -8.192 5.386 32.174 1.00 91.62 260 GLY A O 1
ATOM 2091 N N . LEU A 1 261 ? -10.003 4.864 30.951 1.00 93.38 261 LEU A N 1
ATOM 2092 C CA . LEU A 1 261 ? -9.636 5.647 29.764 1.00 93.38 261 LEU A CA 1
ATOM 2093 C C . LEU A 1 261 ? -10.297 7.034 29.831 1.00 93.38 261 LEU A C 1
ATOM 2095 O O . LEU A 1 261 ? -11.511 7.130 29.995 1.00 93.38 261 LEU A O 1
ATOM 2099 N N . SER A 1 262 ? -9.513 8.112 29.739 1.00 91.62 262 SER A N 1
ATOM 2100 C CA . SER A 1 262 ? -10.039 9.484 29.813 1.00 91.62 262 SER A CA 1
ATOM 2101 C C . SER A 1 262 ? -10.446 10.031 28.440 1.00 91.62 262 SER A C 1
ATOM 2103 O O . SER A 1 262 ? -9.940 9.591 27.410 1.00 91.62 262 SER A O 1
ATOM 2105 N N . GLU A 1 263 ? -11.299 11.061 28.409 1.00 89.62 263 GLU A N 1
ATOM 2106 C CA . GLU A 1 263 ? -11.623 11.775 27.160 1.00 89.62 263 GLU A CA 1
ATOM 2107 C C . GLU A 1 263 ? -10.377 12.369 26.485 1.00 89.62 263 GLU A C 1
ATOM 2109 O O . GLU A 1 263 ? -10.287 12.389 25.259 1.00 89.62 263 GLU A O 1
ATOM 2114 N N . GLY A 1 264 ? -9.391 12.811 27.274 1.00 89.38 264 GLY A N 1
ATOM 2115 C CA . GLY A 1 264 ? -8.112 13.297 26.757 1.00 89.38 264 GLY A CA 1
ATOM 2116 C C . GLY A 1 264 ? -7.315 12.207 26.037 1.00 89.38 264 GLY A C 1
ATOM 2117 O O . GLY A 1 264 ? -6.745 12.475 24.983 1.00 89.38 264 GLY A O 1
ATOM 2118 N N . ASP A 1 265 ? -7.335 10.973 26.555 1.00 90.56 265 ASP A N 1
ATOM 2119 C CA . ASP A 1 265 ? -6.701 9.823 25.896 1.00 90.56 265 ASP A CA 1
ATOM 2120 C C . ASP A 1 265 ? -7.385 9.514 24.561 1.00 90.56 265 ASP A C 1
ATOM 2122 O O . ASP A 1 265 ? -6.722 9.308 23.548 1.00 90.56 265 ASP A O 1
ATOM 2126 N N . ILE A 1 266 ? -8.721 9.531 24.548 1.00 91.75 266 ILE A N 1
ATOM 2127 C CA . ILE A 1 266 ? -9.515 9.289 23.339 1.00 91.75 266 ILE A CA 1
ATOM 2128 C C . ILE A 1 266 ? -9.244 10.370 22.291 1.00 91.75 266 ILE A C 1
ATOM 2130 O O . ILE A 1 266 ? -9.055 10.061 21.116 1.00 91.75 266 ILE A O 1
ATOM 2134 N N . LYS A 1 267 ? -9.168 11.639 22.703 1.00 88.25 267 LYS A N 1
ATOM 2135 C CA . LYS A 1 267 ? -8.826 12.732 21.794 1.00 88.25 267 LYS A CA 1
ATOM 2136 C C . LYS A 1 267 ? -7.434 12.540 21.186 1.00 88.25 267 LYS A C 1
ATOM 2138 O O . LYS A 1 267 ? -7.297 12.669 19.975 1.00 88.25 267 LYS A O 1
ATOM 2143 N N . ALA A 1 268 ? -6.441 12.178 22.000 1.00 87.19 268 ALA A N 1
ATOM 2144 C CA . ALA A 1 268 ? -5.083 11.921 21.525 1.00 87.19 268 ALA A CA 1
ATOM 2145 C C . ALA A 1 268 ? -5.034 10.782 20.490 1.00 87.19 268 ALA A C 1
ATOM 2147 O O . ALA A 1 268 ? -4.306 10.888 19.510 1.00 87.19 268 ALA A O 1
ATOM 2148 N N . ILE A 1 269 ? -5.853 9.734 20.652 1.00 85.38 269 ILE A N 1
ATOM 2149 C CA . ILE A 1 269 ? -5.987 8.651 19.659 1.00 85.38 269 ILE A CA 1
ATOM 2150 C C . ILE A 1 269 ? -6.482 9.182 18.304 1.00 85.38 269 ILE A C 1
ATOM 2152 O O . ILE A 1 269 ? -6.026 8.718 17.265 1.00 85.38 269 ILE A O 1
ATOM 2156 N N . GLY A 1 270 ? -7.396 10.156 18.296 1.00 79.69 270 GLY A N 1
ATOM 2157 C CA . GLY A 1 270 ? -7.963 10.715 17.062 1.00 79.69 270 GLY A CA 1
ATOM 2158 C C . GLY A 1 270 ? -7.045 11.673 16.301 1.00 79.69 270 GLY A C 1
ATOM 2159 O O . GLY A 1 270 ? -7.316 11.981 15.137 1.00 79.69 270 GLY A O 1
ATOM 2160 N N . GLU A 1 271 ? -5.985 12.156 16.949 1.00 79.44 271 GLU A N 1
ATOM 2161 C CA . GLU A 1 271 ? -5.003 13.078 16.368 1.00 79.44 271 GLU A CA 1
ATOM 2162 C C . GLU A 1 271 ? -3.877 12.353 15.604 1.00 79.44 271 GLU A C 1
ATOM 2164 O O . GLU A 1 271 ? -3.180 12.993 14.817 1.00 79.44 271 GLU A O 1
ATOM 2169 N N . VAL A 1 272 ? -3.739 11.033 15.786 1.00 63.03 272 VAL A N 1
ATOM 2170 C CA . VAL A 1 272 ? -2.833 10.154 15.017 1.00 63.03 272 VAL A CA 1
ATOM 2171 C C . VAL A 1 272 ? -3.432 9.838 13.643 1.00 63.03 272 VAL A C 1
ATOM 2173 O O . VAL A 1 272 ? -2.686 9.806 12.645 1.00 63.03 272 VAL A O 1
#

Radius of gyration: 27.32 Å; chains: 1; bounding box: 58×42×88 Å

Sequence (272 aa):
MSRKLGVALLVLVAITAWSSLIVAGCFDIKDVASIEVVLNKPGVAYDLSVLESNPKVVKVKYIGFRGGDYAYLYRSHIDRHLVVIVSLQEVPPVTGYYLAIRVESPLKEVYVPVTMVSVELSNVSINIEEFIERIKRVEELYLMKVKIGYKLTGEDRYVRAVLRKDYEGTEVSIFISLVRGKLFINAYIRGEVGSVKYEEIINEVKEVIKYVLEDLYNEESLKVRESTETIYEPMVNPNKIREALIYELLWLTRVGVINGLSEGDIKAIGEV